Protein AF-A0A557ZS73-F1 (afdb_monomer)

Mean predicted aligned error: 11.03 Å

Sequence (184 aa):
MTQLTYVTTYMSCNLFDMNTSEFLHNFIDTLPSGEALNKRLGVDGRHARTGSADRALNGGMTMQFDNTLTINAPVSEVFAYLAHPENLPRWNYALDHTEQTSPGPIGVGSTYRQTRTLPRPAEEHFRITEYDPPNLLTAKGDFGPFAGTTTYRLTSLDQYATRLVNTIHLTASGAFKAVAAIAG

Radius of gyration: 17.13 Å; Cα contacts (8 Å, |Δi|>4): 361; chains: 1; bounding box: 38×38×52 Å

InterPro domains:
  IPR019587 Polyketide cyclase/dehydrase [PF10604] (64-179)
  IPR023393 START-like domain superfamily [G3DSA:3.30.530.20] (61-184)

Structure (mmCIF, N/CA/C/O backbone):
data_AF-A0A557ZS73-F1
#
_entry.id   AF-A0A557ZS73-F1
#
loop_
_atom_site.group_PDB
_atom_site.id
_atom_site.type_symbol
_atom_site.label_atom_id
_atom_site.label_alt_id
_atom_site.label_comp_id
_atom_site.label_asym_id
_atom_site.label_entity_id
_atom_site.label_seq_id
_atom_site.pdbx_PDB_ins_code
_atom_site.Cartn_x
_atom_site.Cartn_y
_atom_site.Cartn_z
_atom_site.occupancy
_atom_site.B_iso_or_equiv
_atom_site.auth_seq_id
_atom_site.auth_comp_id
_atom_site.auth_asym_id
_atom_site.auth_atom_id
_atom_site.pdbx_PDB_model_num
ATOM 1 N N . MET A 1 1 ? -26.293 -27.699 0.088 1.00 29.28 1 MET A N 1
ATOM 2 C CA . MET A 1 1 ? -25.573 -27.834 -1.195 1.00 29.28 1 MET A CA 1
ATOM 3 C C . MET A 1 1 ? -25.895 -26.599 -2.014 1.00 29.28 1 MET A C 1
ATOM 5 O O . MET A 1 1 ? -26.953 -26.548 -2.623 1.00 29.28 1 MET A O 1
ATOM 9 N N . THR A 1 2 ? -25.057 -25.569 -1.936 1.00 24.78 2 THR A N 1
ATOM 10 C CA . THR A 1 2 ? -25.299 -24.290 -2.620 1.00 24.78 2 THR A CA 1
ATOM 11 C C . THR A 1 2 ? -24.234 -24.158 -3.695 1.00 24.78 2 THR A C 1
ATOM 13 O O . THR A 1 2 ? -23.046 -24.177 -3.384 1.00 24.78 2 THR A O 1
ATOM 16 N N . GLN A 1 3 ? -24.663 -24.148 -4.956 1.00 22.19 3 GLN A N 1
ATOM 17 C CA . GLN A 1 3 ? -23.779 -24.095 -6.114 1.00 22.19 3 GLN A CA 1
ATOM 18 C C . GLN A 1 3 ? -22.957 -22.799 -6.105 1.00 22.19 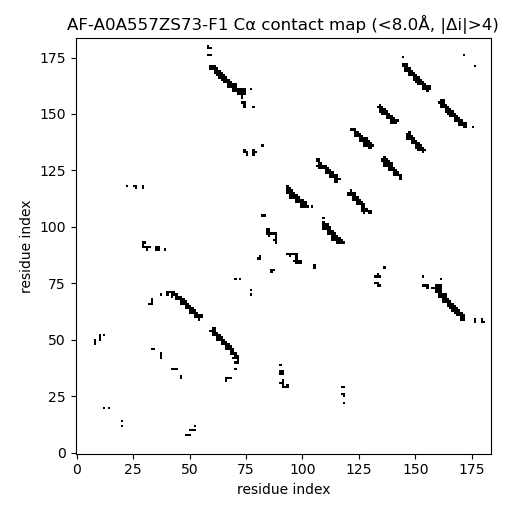3 GLN A C 1
ATOM 20 O O . GLN A 1 3 ? -23.520 -21.705 -6.048 1.00 22.19 3 GLN A O 1
ATOM 25 N N . LEU A 1 4 ? -21.628 -22.927 -6.177 1.00 23.67 4 LEU A N 1
ATOM 26 C CA . LEU A 1 4 ? -20.733 -21.810 -6.469 1.00 23.67 4 LEU A CA 1
ATOM 27 C C . LEU A 1 4 ? -20.964 -21.379 -7.919 1.00 23.67 4 LEU A C 1
ATOM 29 O O . LEU A 1 4 ? -20.621 -22.101 -8.851 1.00 23.67 4 LEU A O 1
ATOM 33 N N . THR A 1 5 ? -21.538 -20.194 -8.108 1.00 21.59 5 THR A N 1
ATOM 34 C CA . THR A 1 5 ? -21.534 -19.538 -9.416 1.00 21.59 5 THR A CA 1
ATOM 35 C C . THR A 1 5 ? -20.236 -18.749 -9.519 1.00 21.59 5 THR A C 1
ATOM 37 O O . THR A 1 5 ? -20.062 -17.729 -8.856 1.00 21.59 5 THR A O 1
ATOM 40 N N . TYR A 1 6 ? -19.300 -19.275 -10.305 1.00 23.91 6 TYR A N 1
ATOM 41 C CA . TYR A 1 6 ? -18.083 -18.584 -10.711 1.00 23.91 6 TYR A CA 1
ATOM 42 C C . TYR A 1 6 ? -18.474 -17.373 -11.563 1.00 23.91 6 TYR A C 1
ATOM 44 O O . TYR A 1 6 ? -19.138 -17.532 -12.585 1.00 23.91 6 TYR A O 1
ATOM 52 N N . VAL A 1 7 ? -18.061 -16.169 -11.169 1.00 22.92 7 VAL A N 1
ATOM 53 C CA . VAL A 1 7 ? -18.099 -14.999 -12.055 1.00 22.92 7 VAL A CA 1
ATOM 54 C C . VAL A 1 7 ? -16.659 -14.580 -12.307 1.00 22.92 7 VAL A C 1
ATOM 56 O O . VAL A 1 7 ? -16.092 -13.739 -11.615 1.00 22.92 7 VAL A O 1
ATOM 59 N N . THR A 1 8 ? -16.050 -15.236 -13.292 1.00 25.67 8 THR A N 1
ATOM 60 C CA . THR A 1 8 ? -14.840 -14.753 -13.953 1.00 25.67 8 THR A CA 1
ATOM 61 C C . THR A 1 8 ? -15.241 -13.524 -14.759 1.00 25.67 8 THR A C 1
ATOM 63 O O . THR A 1 8 ? -15.885 -13.650 -15.801 1.00 25.67 8 THR A O 1
ATOM 66 N N . THR A 1 9 ? -14.913 -12.323 -14.284 1.00 28.97 9 THR A N 1
ATOM 67 C CA . THR A 1 9 ? -15.068 -11.114 -15.100 1.00 28.97 9 THR A CA 1
ATOM 68 C C . THR A 1 9 ? -14.031 -11.170 -16.220 1.00 28.97 9 THR A C 1
ATOM 70 O O . THR A 1 9 ? -12.868 -10.827 -16.022 1.00 28.97 9 THR A O 1
ATOM 73 N N . TYR A 1 10 ? -14.452 -11.631 -17.398 1.00 25.83 10 TYR A N 1
ATOM 74 C CA . TYR A 1 10 ? -13.710 -11.450 -18.639 1.00 25.83 10 TYR A CA 1
ATOM 75 C C . TYR A 1 10 ? -13.646 -9.950 -18.940 1.00 25.83 10 TYR A C 1
ATOM 77 O O . TYR A 1 10 ? -14.628 -9.353 -19.374 1.00 25.83 10 TYR A O 1
ATOM 85 N N . MET A 1 11 ? -12.484 -9.331 -18.736 1.00 30.30 11 MET A N 1
ATOM 86 C CA . MET A 1 11 ? -12.167 -8.100 -19.449 1.00 30.30 11 MET A CA 1
ATOM 87 C C . MET A 1 11 ? -11.795 -8.488 -20.877 1.00 30.30 11 MET A C 1
ATOM 89 O O . MET A 1 11 ? -10.674 -8.918 -21.146 1.00 30.30 11 MET A O 1
ATOM 93 N N . SER A 1 12 ? -12.750 -8.371 -21.800 1.00 25.03 12 SER A N 1
ATOM 94 C CA . SER A 1 12 ? -12.471 -8.437 -23.231 1.00 25.03 12 SER A CA 1
ATOM 95 C C . SER A 1 12 ? -11.702 -7.178 -23.630 1.00 25.03 12 SER A C 1
ATOM 97 O O . SER A 1 12 ? -12.281 -6.171 -24.037 1.00 25.03 12 SER A O 1
ATOM 99 N N . CYS A 1 13 ? -10.382 -7.211 -23.473 1.00 27.52 13 CYS A N 1
ATOM 100 C CA . CYS A 1 13 ? -9.511 -6.235 -24.100 1.00 27.52 13 CYS A CA 1
ATOM 101 C C . CYS A 1 13 ? -9.404 -6.637 -25.578 1.00 27.52 13 CYS A C 1
ATOM 103 O O . CYS A 1 13 ? -8.703 -7.589 -25.914 1.00 27.52 13 CYS A O 1
ATOM 105 N N . ASN A 1 14 ? -10.143 -5.965 -26.464 1.00 31.44 14 ASN A N 1
ATOM 106 C CA . ASN A 1 14 ? -9.909 -6.085 -27.903 1.00 31.44 14 ASN A CA 1
ATOM 107 C C . ASN A 1 14 ? -8.527 -5.487 -28.203 1.00 31.44 14 ASN A C 1
ATOM 109 O O . ASN A 1 14 ? -8.417 -4.281 -28.414 1.00 31.44 14 ASN A O 1
ATOM 113 N N . LEU A 1 15 ? -7.472 -6.305 -28.195 1.00 33.66 15 LEU A N 1
ATOM 114 C CA . LEU A 1 15 ? -6.130 -5.876 -28.580 1.00 33.66 15 LEU A CA 1
ATOM 115 C C . LEU A 1 15 ? -5.497 -6.874 -29.554 1.00 33.66 15 LEU A C 1
ATOM 117 O O . LEU A 1 15 ? -5.153 -8.001 -29.208 1.00 33.66 15 LEU A O 1
ATOM 121 N N . PHE A 1 16 ? -5.326 -6.405 -30.785 1.00 25.39 16 PHE A N 1
ATOM 122 C CA . PHE A 1 16 ? -4.536 -7.016 -31.847 1.00 25.39 16 PHE A CA 1
ATOM 123 C C . PHE A 1 16 ? -3.036 -6.799 -31.547 1.00 25.39 16 PHE A C 1
ATOM 125 O O . PHE A 1 16 ? -2.374 -6.026 -32.221 1.00 25.39 16 PHE A O 1
ATOM 132 N N . ASP A 1 17 ? -2.520 -7.409 -30.474 1.00 31.97 17 ASP A N 1
ATOM 133 C CA . ASP A 1 17 ? -1.085 -7.678 -30.265 1.00 31.97 17 ASP A CA 1
ATOM 134 C C . ASP A 1 17 ? -0.931 -8.706 -29.126 1.00 31.97 17 ASP A C 1
ATOM 136 O O . ASP A 1 17 ? -1.036 -8.373 -27.940 1.00 31.97 17 ASP A O 1
ATOM 140 N N . MET A 1 18 ? -0.751 -9.984 -29.483 1.00 29.11 18 MET A N 1
ATOM 141 C CA . MET A 1 18 ? -0.891 -11.117 -28.553 1.00 29.11 18 MET A CA 1
ATOM 142 C C . MET A 1 18 ? 0.087 -11.076 -27.364 1.00 29.11 18 MET A C 1
ATOM 144 O O . MET A 1 18 ? -0.206 -11.651 -26.321 1.00 29.11 18 MET A O 1
ATOM 148 N N . ASN A 1 19 ? 1.221 -10.372 -27.472 1.00 41.56 19 ASN A N 1
ATOM 149 C CA . ASN A 1 19 ? 2.237 -10.344 -26.411 1.00 41.56 19 ASN A CA 1
ATOM 150 C C . ASN A 1 19 ? 1.907 -9.332 -25.290 1.00 41.56 19 ASN A C 1
ATOM 152 O O . ASN A 1 19 ? 2.246 -9.537 -24.124 1.00 41.56 19 ASN A O 1
ATOM 156 N N . THR A 1 20 ? 1.213 -8.238 -25.624 1.00 43.72 20 THR A N 1
ATOM 157 C CA . THR A 1 20 ? 0.819 -7.203 -24.651 1.00 43.72 20 THR A CA 1
ATOM 158 C C . THR A 1 20 ? -0.470 -7.592 -23.922 1.00 43.72 20 THR A C 1
ATOM 160 O O . THR A 1 20 ? -0.598 -7.333 -22.724 1.00 43.72 20 THR A O 1
ATOM 163 N N . SER A 1 21 ? -1.405 -8.267 -24.604 1.00 47.06 21 SER A N 1
ATOM 164 C CA . SER A 1 21 ? -2.663 -8.727 -24.000 1.00 47.06 21 SER A CA 1
ATOM 165 C C . SER A 1 21 ? -2.459 -9.843 -22.975 1.00 47.06 21 SER A C 1
ATOM 167 O O . SER A 1 21 ? -3.086 -9.814 -21.920 1.00 47.06 21 SER A O 1
ATOM 169 N N . GLU A 1 22 ? -1.567 -10.800 -23.249 1.00 46.88 22 GLU A N 1
ATOM 170 C CA . GLU A 1 22 ? -1.266 -11.900 -22.325 1.00 46.88 22 GLU A CA 1
ATOM 171 C C . GLU A 1 22 ? -0.554 -11.389 -21.065 1.00 46.88 22 GLU A C 1
ATOM 173 O O . GLU A 1 22 ? -0.914 -11.753 -19.947 1.00 46.88 22 GLU A O 1
ATOM 178 N N . PHE A 1 23 ? 0.398 -10.463 -21.226 1.00 50.28 23 PHE A N 1
ATOM 179 C CA . PHE A 1 23 ? 1.047 -9.803 -20.095 1.00 50.28 23 PHE A CA 1
ATOM 180 C C . PHE A 1 23 ? 0.040 -9.048 -19.218 1.00 50.28 23 PHE A C 1
ATOM 182 O O . PHE A 1 23 ? 0.088 -9.169 -17.996 1.00 50.28 23 PHE A O 1
ATOM 189 N N . LEU A 1 24 ? -0.874 -8.285 -19.827 1.00 52.00 24 LEU A N 1
ATOM 190 C CA . LEU A 1 24 ? -1.930 -7.566 -19.112 1.00 52.00 24 LEU A CA 1
ATOM 191 C C . LEU A 1 24 ? -2.863 -8.519 -18.363 1.00 52.00 24 LEU A C 1
ATOM 193 O O . LEU A 1 24 ? -3.161 -8.271 -17.199 1.00 52.00 24 LEU A O 1
ATOM 197 N N . HIS A 1 25 ? -3.289 -9.607 -19.007 1.00 57.81 25 HIS A N 1
ATOM 198 C CA . HIS A 1 25 ? -4.146 -10.620 -18.397 1.00 57.81 25 HIS A CA 1
ATOM 199 C C . HIS A 1 25 ? -3.469 -11.253 -17.174 1.00 57.81 25 HIS A C 1
ATOM 201 O O . HIS A 1 25 ? -3.987 -11.160 -16.062 1.00 57.81 25 HIS A O 1
ATOM 207 N N . ASN A 1 26 ? -2.241 -11.749 -17.350 1.00 57.31 26 ASN A N 1
ATOM 208 C CA . ASN A 1 26 ? -1.464 -12.356 -16.273 1.00 57.31 26 ASN A CA 1
ATOM 209 C C . ASN A 1 26 ? -1.150 -11.350 -15.154 1.00 57.31 26 ASN A C 1
ATOM 211 O O . ASN A 1 26 ? -1.167 -11.703 -13.981 1.00 57.31 26 ASN A O 1
ATOM 215 N N . PHE A 1 27 ? -0.886 -10.081 -15.482 1.00 58.81 27 PHE A N 1
ATOM 216 C CA . PHE A 1 27 ? -0.673 -9.037 -14.479 1.00 58.81 27 PHE A CA 1
ATOM 217 C C . PHE A 1 27 ? -1.945 -8.752 -13.665 1.00 58.81 27 PHE A C 1
ATOM 219 O O . PHE A 1 27 ? -1.882 -8.682 -12.439 1.00 58.81 27 PHE A O 1
ATOM 226 N N . ILE A 1 28 ? -3.109 -8.639 -14.309 1.00 62.50 28 ILE A N 1
ATOM 227 C CA . ILE A 1 28 ? -4.397 -8.423 -13.629 1.00 62.50 28 ILE A CA 1
ATOM 228 C C . ILE A 1 28 ? -4.729 -9.587 -12.686 1.00 62.50 28 ILE A C 1
ATOM 230 O O . ILE A 1 28 ? -5.226 -9.361 -11.579 1.00 62.50 28 ILE A O 1
ATOM 234 N N . ASP A 1 29 ? -4.404 -10.818 -13.073 1.00 63.56 29 ASP A N 1
ATOM 235 C CA . ASP A 1 29 ? -4.593 -12.004 -12.229 1.00 63.56 29 ASP A CA 1
ATOM 236 C C . ASP A 1 29 ? -3.660 -12.035 -11.010 1.00 63.56 29 ASP A C 1
ATOM 238 O O . ASP A 1 29 ? -3.977 -12.656 -9.990 1.00 63.56 29 ASP A O 1
ATOM 242 N N . THR A 1 30 ? -2.538 -11.313 -11.085 1.00 61.53 30 THR A N 1
ATOM 243 C CA . THR A 1 30 ? -1.593 -11.117 -9.974 1.00 61.53 30 THR A CA 1
ATOM 244 C C . THR A 1 30 ? -1.905 -9.906 -9.092 1.00 61.53 30 THR A C 1
ATOM 246 O O . THR A 1 30 ? -1.234 -9.682 -8.079 1.00 61.53 30 THR A O 1
ATOM 249 N N . LEU A 1 31 ? -2.899 -9.087 -9.453 1.00 63.69 31 LEU A N 1
ATOM 250 C CA . LEU A 1 31 ? -3.391 -8.043 -8.558 1.00 63.69 31 LEU A CA 1
ATOM 251 C C . LEU A 1 31 ? -4.114 -8.687 -7.368 1.00 63.69 31 LEU A C 1
ATOM 253 O O . LEU A 1 31 ? -4.703 -9.758 -7.532 1.00 63.69 31 LEU A O 1
ATOM 257 N N . PRO A 1 32 ? -4.124 -8.025 -6.191 1.00 54.97 32 PRO A N 1
ATOM 258 C CA . PRO A 1 32 ? -4.825 -8.478 -4.992 1.00 54.97 32 PRO A CA 1
ATOM 259 C C . PRO A 1 32 ? -6.169 -9.167 -5.280 1.00 54.97 32 PRO A C 1
ATOM 261 O O . PRO A 1 32 ? -7.191 -8.510 -5.512 1.00 54.97 32 PRO A O 1
ATOM 264 N N . SER A 1 33 ? -6.194 -10.502 -5.285 1.00 51.47 33 SER A N 1
ATOM 265 C CA . SER A 1 33 ? -7.441 -11.258 -5.347 1.00 51.47 33 SER A CA 1
ATOM 266 C C . SER A 1 33 ? -7.960 -11.431 -3.928 1.00 51.47 33 SER A C 1
ATOM 268 O O . SER A 1 33 ? -7.203 -11.692 -2.991 1.00 51.47 33 SER A O 1
ATOM 270 N N . GLY A 1 34 ? -9.265 -11.230 -3.741 1.00 45.97 34 GLY A N 1
ATOM 271 C CA . GLY A 1 34 ? -9.834 -11.323 -2.400 1.00 45.97 34 GLY A CA 1
ATOM 272 C C . GLY A 1 34 ? -9.773 -12.735 -1.810 1.00 45.97 34 GLY A C 1
ATOM 273 O O . GLY A 1 34 ? -9.757 -12.902 -0.596 1.00 45.97 34 GLY A O 1
ATOM 274 N N . GLU A 1 35 ? -9.638 -13.742 -2.671 1.00 44.84 35 GLU A N 1
ATOM 275 C CA . GLU A 1 35 ? -9.591 -15.157 -2.312 1.00 44.84 35 GLU A CA 1
ATOM 276 C C . GLU A 1 35 ? -8.362 -15.522 -1.463 1.00 44.84 35 GLU A C 1
ATOM 278 O O . GLU A 1 35 ? -8.485 -16.239 -0.468 1.00 44.84 35 GLU A O 1
ATOM 283 N N . ALA A 1 36 ? -7.180 -14.998 -1.803 1.00 52.31 36 ALA A N 1
ATOM 284 C CA . ALA A 1 36 ? -5.948 -15.298 -1.074 1.00 52.31 36 ALA A CA 1
ATOM 285 C C . ALA A 1 36 ? -5.894 -14.606 0.299 1.00 52.31 36 ALA A C 1
ATOM 287 O O . ALA A 1 36 ? -5.424 -15.199 1.274 1.00 52.31 36 ALA A O 1
ATOM 288 N N . LEU A 1 37 ? -6.451 -13.392 0.397 1.00 51.03 37 LEU A N 1
ATOM 289 C CA . LEU A 1 37 ? -6.656 -12.701 1.672 1.00 51.03 37 LEU A CA 1
ATOM 290 C C . LEU A 1 37 ? -7.654 -13.476 2.556 1.00 51.03 37 LEU A C 1
ATOM 292 O O . LEU A 1 37 ? -7.414 -13.674 3.746 1.00 51.03 37 LEU A O 1
ATOM 296 N N . ASN A 1 38 ? -8.725 -14.007 1.961 1.00 47.66 38 ASN A N 1
ATOM 297 C CA . ASN A 1 38 ? -9.788 -14.707 2.681 1.00 47.66 38 ASN A CA 1
ATOM 298 C C . ASN A 1 38 ? -9.390 -16.091 3.207 1.00 47.66 38 ASN A C 1
ATOM 300 O O . ASN A 1 38 ? -9.672 -16.415 4.363 1.00 47.66 38 ASN A O 1
ATOM 304 N N . LYS A 1 39 ? -8.671 -16.892 2.409 1.00 49.25 39 LYS A N 1
ATOM 305 C CA . LYS A 1 39 ? -8.243 -18.248 2.800 1.00 49.25 39 LYS A CA 1
ATOM 306 C C . LYS A 1 39 ? -7.338 -18.259 4.037 1.00 49.25 39 LYS A C 1
ATOM 308 O O . LYS A 1 39 ? -7.293 -19.255 4.754 1.00 49.25 39 LYS A O 1
ATOM 313 N N . ARG A 1 40 ? -6.605 -17.169 4.289 1.00 49.41 40 ARG A N 1
ATOM 314 C CA . ARG A 1 40 ? -5.646 -17.069 5.400 1.00 49.41 40 ARG A CA 1
ATOM 315 C C . ARG A 1 40 ? -6.203 -16.329 6.619 1.00 49.41 40 ARG A C 1
ATOM 317 O O . ARG A 1 40 ? -5.794 -16.649 7.728 1.00 49.41 40 ARG A O 1
ATOM 324 N N . LEU A 1 41 ? -7.148 -15.404 6.426 1.00 48.53 41 LEU A N 1
ATOM 325 C CA . LEU A 1 41 ? -7.881 -14.750 7.518 1.00 48.53 41 LEU A CA 1
ATOM 326 C C . LEU A 1 41 ? -9.051 -15.601 8.062 1.00 48.53 41 LEU A C 1
ATOM 328 O O . LEU A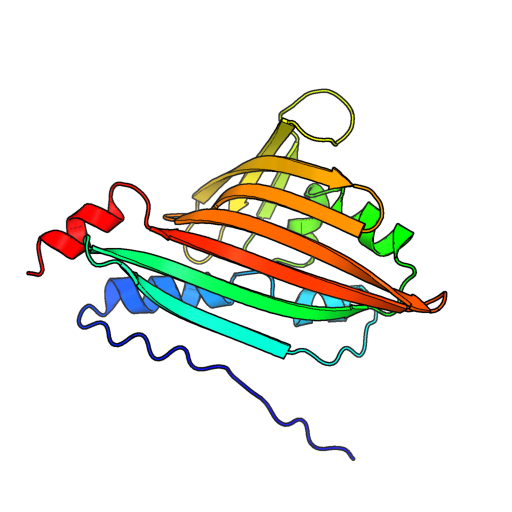 1 41 ? -9.729 -15.170 8.986 1.00 48.53 41 LEU A O 1
ATOM 332 N N . GLY A 1 42 ? -9.302 -16.798 7.510 1.00 41.69 42 GLY A N 1
ATOM 333 C CA . GLY A 1 42 ? -10.398 -17.674 7.951 1.00 41.69 42 GLY A CA 1
ATOM 334 C C . GLY A 1 42 ? -11.782 -17.155 7.547 1.00 41.69 42 GLY A C 1
ATOM 335 O O . GLY A 1 42 ? -12.729 -17.219 8.328 1.00 41.69 42 GLY A O 1
ATOM 336 N N . VAL A 1 43 ? -11.892 -16.585 6.346 1.00 50.41 43 VAL A N 1
ATOM 337 C CA . VAL A 1 43 ? -13.053 -15.803 5.909 1.00 50.41 43 VAL A CA 1
ATOM 338 C C . VAL A 1 43 ? -13.827 -16.531 4.808 1.00 50.41 43 VAL A C 1
ATOM 340 O O . VAL A 1 43 ? -13.319 -16.712 3.703 1.00 50.41 43 VAL A O 1
ATOM 343 N N . ASP A 1 44 ? -15.093 -16.857 5.073 1.00 44.81 44 ASP A N 1
ATOM 344 C CA . ASP A 1 44 ? -16.082 -17.201 4.042 1.00 44.81 44 ASP A CA 1
ATOM 345 C C . ASP A 1 44 ? -16.659 -15.903 3.452 1.00 44.81 44 ASP A C 1
ATOM 347 O O . ASP A 1 44 ? -17.678 -15.375 3.898 1.00 44.81 44 ASP A O 1
ATOM 351 N N . GLY A 1 45 ? -15.953 -15.325 2.480 1.00 48.62 45 GLY A N 1
ATOM 352 C CA . GLY A 1 45 ? -16.311 -14.037 1.889 1.00 48.62 45 GLY A CA 1
ATOM 353 C C . GLY A 1 45 ? -17.041 -14.169 0.554 1.00 48.62 45 GLY A C 1
ATOM 354 O O . GLY A 1 45 ? -16.616 -14.900 -0.340 1.00 48.62 45 GLY A O 1
ATOM 355 N N . ARG A 1 46 ? -18.115 -13.389 0.377 1.00 51.00 46 ARG A N 1
ATOM 356 C CA . ARG A 1 46 ? -18.642 -13.066 -0.957 1.00 51.00 46 ARG A CA 1
ATOM 357 C C . ARG A 1 46 ? -17.707 -12.053 -1.610 1.00 51.00 46 ARG A C 1
ATOM 359 O O . ARG A 1 46 ? -17.447 -11.002 -1.031 1.00 51.00 46 ARG A O 1
ATOM 366 N N . HIS A 1 47 ? -17.229 -12.374 -2.805 1.00 56.06 47 HIS A N 1
ATOM 367 C CA . HIS A 1 47 ? -16.350 -11.515 -3.589 1.00 56.06 47 HIS A CA 1
ATOM 368 C C . HIS A 1 47 ? -17.139 -10.888 -4.729 1.00 56.06 47 HIS A C 1
ATOM 370 O O . HIS A 1 47 ? -17.874 -11.583 -5.430 1.00 56.06 47 HIS A O 1
ATOM 376 N N . ALA A 1 48 ? -16.949 -9.593 -4.941 1.00 50.66 48 ALA A N 1
ATOM 377 C CA . ALA A 1 48 ? -17.360 -8.932 -6.169 1.00 50.66 48 ALA A CA 1
ATOM 378 C C . ALA A 1 48 ? -16.151 -8.177 -6.719 1.00 50.66 48 ALA A C 1
ATOM 380 O O . ALA A 1 48 ? -15.622 -7.286 -6.052 1.00 50.66 48 ALA A O 1
ATOM 381 N N . ARG A 1 49 ? -15.704 -8.567 -7.917 1.00 53.00 49 ARG A N 1
ATOM 382 C CA . ARG A 1 49 ? -14.679 -7.855 -8.681 1.00 53.00 49 ARG A CA 1
ATOM 383 C C . ARG A 1 49 ? -15.338 -7.227 -9.903 1.00 53.00 49 ARG A C 1
ATOM 385 O O . ARG A 1 49 ? -15.832 -7.944 -10.774 1.00 53.00 49 ARG A O 1
ATOM 392 N N . THR A 1 50 ? -15.279 -5.907 -9.985 1.00 59.12 50 THR A N 1
ATOM 393 C CA . THR A 1 50 ? -15.713 -5.137 -11.153 1.00 59.12 50 THR A CA 1
ATOM 394 C C . THR A 1 50 ? -14.494 -4.424 -11.716 1.00 59.12 50 THR A C 1
ATOM 396 O O . THR A 1 50 ? -13.704 -3.870 -10.960 1.00 59.12 50 THR A O 1
ATOM 399 N N . GLY A 1 51 ? -14.297 -4.462 -13.029 1.00 57.78 51 GLY A N 1
ATOM 400 C CA . GLY A 1 51 ? -13.190 -3.767 -13.677 1.00 57.78 51 GLY A CA 1
ATOM 401 C C . GLY A 1 51 ? -13.653 -3.078 -14.948 1.00 57.78 51 GLY A C 1
ATOM 402 O O . GLY A 1 51 ? -14.546 -3.582 -15.630 1.00 57.78 51 GLY A O 1
ATOM 403 N N . SER A 1 52 ? -13.046 -1.938 -15.254 1.00 56.97 52 SER A N 1
ATOM 404 C CA . SER A 1 52 ? -13.174 -1.249 -16.534 1.00 56.97 52 SER A CA 1
ATOM 405 C C . SER A 1 52 ? -11.786 -0.926 -17.083 1.00 56.97 52 SER A C 1
ATOM 407 O O . SER A 1 52 ? -10.839 -0.650 -16.343 1.00 56.97 52 SER A O 1
ATOM 409 N N . ALA A 1 53 ? -11.655 -0.978 -18.403 1.00 56.19 53 ALA A N 1
ATOM 410 C CA . ALA A 1 53 ? -10.448 -0.582 -19.108 1.00 56.19 53 ALA A CA 1
ATOM 411 C C . ALA A 1 53 ? -10.853 0.370 -20.228 1.00 56.19 53 ALA A C 1
ATOM 413 O O . ALA A 1 53 ? -11.565 -0.030 -21.147 1.00 56.19 53 ALA A O 1
ATOM 414 N N . ASP A 1 54 ? -10.377 1.609 -20.144 1.00 51.72 54 ASP A N 1
ATOM 415 C CA . ASP A 1 54 ? -10.658 2.649 -21.124 1.00 51.72 54 ASP A CA 1
ATOM 416 C C . ASP A 1 54 ? -9.364 3.076 -21.814 1.00 51.72 54 ASP A C 1
ATOM 418 O O . ASP A 1 54 ? -8.321 3.307 -21.187 1.00 51.72 54 ASP A O 1
ATOM 422 N N . ARG A 1 55 ? -9.434 3.205 -23.140 1.00 47.22 55 ARG A N 1
ATOM 423 C CA . ARG A 1 55 ? -8.352 3.776 -23.940 1.00 47.22 55 ARG A CA 1
ATOM 424 C C . ARG A 1 55 ? -8.525 5.290 -23.962 1.00 47.22 55 ARG A C 1
ATOM 426 O O . ARG A 1 55 ? -9.506 5.796 -24.503 1.00 47.22 55 ARG A O 1
ATOM 433 N N . ALA A 1 56 ? -7.569 6.023 -23.402 1.00 51.69 56 ALA A N 1
ATOM 434 C CA . ALA A 1 56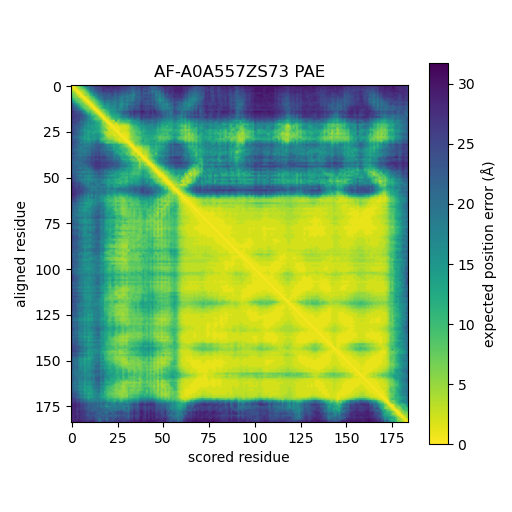 ? -7.561 7.474 -23.507 1.00 51.69 56 ALA A CA 1
ATOM 435 C C . ALA A 1 56 ? -7.301 7.893 -24.963 1.00 51.69 56 ALA A C 1
ATOM 437 O O . ALA A 1 56 ? -6.502 7.269 -25.667 1.00 51.69 56 ALA A O 1
ATOM 438 N N . LEU A 1 57 ? -7.911 9.004 -25.387 1.00 44.88 57 LEU A N 1
ATOM 439 C CA . LEU A 1 57 ? -7.792 9.557 -26.746 1.00 44.88 57 LEU A CA 1
ATOM 440 C C . LEU A 1 57 ? -6.334 9.818 -27.180 1.00 44.88 57 LEU A C 1
ATOM 442 O O . LEU A 1 57 ? -6.036 9.833 -28.367 1.00 44.88 57 LEU A O 1
ATOM 446 N N . ASN A 1 58 ? -5.413 9.944 -26.218 1.00 47.06 58 ASN A N 1
ATOM 447 C CA . ASN A 1 58 ? -3.983 10.182 -26.440 1.00 47.06 58 ASN A CA 1
ATOM 448 C C . ASN A 1 58 ? -3.134 8.890 -26.474 1.00 47.06 58 ASN A C 1
ATOM 450 O O . ASN A 1 58 ? -1.932 8.941 -26.218 1.00 47.06 58 ASN A O 1
ATOM 454 N N . GLY A 1 59 ? -3.740 7.717 -26.691 1.00 53.44 59 GLY A N 1
ATOM 455 C CA . GLY A 1 59 ? -3.023 6.435 -26.800 1.00 53.44 59 GLY A CA 1
ATOM 456 C C . GLY A 1 59 ? -2.563 5.816 -25.471 1.00 53.44 59 GLY A C 1
ATOM 457 O O . GLY A 1 59 ? -1.900 4.782 -25.473 1.00 53.44 59 GLY A O 1
ATOM 458 N N . GLY A 1 60 ? -2.922 6.407 -24.328 1.00 62.06 60 GLY A N 1
ATOM 459 C CA . GLY A 1 60 ? -2.670 5.830 -23.005 1.00 62.06 60 GLY A CA 1
ATOM 460 C C . GLY A 1 60 ? -3.753 4.828 -22.598 1.00 62.06 60 GLY A C 1
ATOM 461 O O . GLY A 1 60 ? -4.938 5.120 -22.732 1.00 62.06 60 GLY A O 1
ATOM 462 N N . MET A 1 61 ? -3.359 3.667 -22.073 1.00 72.06 61 MET A N 1
ATOM 463 C CA . MET A 1 61 ? -4.286 2.723 -21.438 1.00 72.06 61 MET A CA 1
ATOM 464 C C . MET A 1 61 ? -4.502 3.124 -19.975 1.00 72.06 61 MET A C 1
ATOM 466 O O . MET A 1 61 ? -3.526 3.232 -19.223 1.00 72.06 61 MET A O 1
ATOM 470 N N . THR A 1 62 ? -5.760 3.314 -19.580 1.00 77.31 62 THR A N 1
ATOM 471 C CA . THR A 1 62 ? -6.178 3.492 -18.184 1.00 77.31 62 THR A CA 1
ATOM 472 C C . THR A 1 62 ? -7.086 2.347 -17.769 1.00 77.31 62 THR A C 1
ATOM 474 O O . THR A 1 62 ? -7.971 1.948 -18.520 1.00 77.31 62 THR A O 1
ATOM 477 N N . MET A 1 63 ? -6.862 1.802 -16.580 1.00 81.19 63 MET A N 1
ATOM 478 C CA . MET A 1 63 ? -7.649 0.691 -16.051 1.00 81.19 63 MET A CA 1
ATOM 479 C C . MET A 1 63 ? -8.068 0.999 -14.621 1.00 81.19 63 MET A C 1
ATOM 481 O O . MET A 1 63 ? -7.261 1.490 -13.829 1.00 81.19 63 MET A O 1
ATOM 485 N N . GLN A 1 64 ? -9.314 0.677 -14.297 1.00 79.75 64 GLN A N 1
ATOM 486 C CA . GLN A 1 64 ? -9.840 0.719 -12.945 1.00 79.75 64 GLN A CA 1
ATOM 487 C C . GLN A 1 64 ? -10.336 -0.667 -12.541 1.00 79.75 64 GLN A C 1
ATOM 489 O O . GLN A 1 64 ? -11.008 -1.357 -13.306 1.00 79.75 64 GLN A O 1
ATOM 494 N N . PHE A 1 65 ? -10.028 -1.054 -11.309 1.00 78.25 65 PHE A N 1
ATOM 495 C CA . PHE A 1 65 ? -10.510 -2.280 -10.694 1.00 78.25 65 PHE A CA 1
ATOM 496 C C . PHE A 1 65 ? -11.056 -1.963 -9.317 1.00 78.25 65 PHE A C 1
ATOM 498 O O . PHE A 1 65 ? -10.397 -1.284 -8.537 1.00 78.25 65 PHE A O 1
ATOM 505 N N . ASP A 1 66 ? -12.214 -2.521 -9.007 1.00 75.69 66 ASP A N 1
ATOM 506 C CA . ASP A 1 66 ? -12.803 -2.503 -7.683 1.00 75.69 66 ASP A CA 1
ATOM 507 C C . ASP A 1 66 ? -12.980 -3.944 -7.209 1.00 75.69 66 ASP A C 1
ATOM 509 O O . ASP A 1 66 ? -13.562 -4.787 -7.897 1.00 75.69 66 ASP A O 1
ATOM 513 N N . ASN A 1 67 ? -12.462 -4.238 -6.022 1.00 76.25 67 ASN A N 1
ATOM 514 C CA . ASN A 1 67 ? -12.621 -5.520 -5.354 1.00 76.25 67 ASN A CA 1
ATOM 515 C C . ASN A 1 67 ? -13.243 -5.288 -3.980 1.00 76.25 67 ASN A C 1
ATOM 517 O O . ASN A 1 67 ? -12.663 -4.600 -3.142 1.00 76.25 67 ASN A O 1
ATOM 521 N N . THR A 1 68 ? -14.417 -5.868 -3.745 1.00 80.50 68 THR A N 1
ATOM 522 C CA . THR A 1 68 ? -15.084 -5.815 -2.442 1.00 80.50 68 THR A CA 1
ATOM 523 C C . THR A 1 68 ? -14.997 -7.163 -1.744 1.00 80.50 68 THR A C 1
ATOM 525 O O . THR A 1 68 ? -15.361 -8.194 -2.314 1.00 80.50 68 THR A O 1
ATOM 528 N N . LEU A 1 69 ? -14.569 -7.131 -0.484 1.00 80.81 69 LEU A N 1
ATOM 529 C CA . LEU A 1 69 ? -14.514 -8.270 0.418 1.00 80.81 69 LEU A CA 1
ATOM 530 C C . LEU A 1 69 ? -15.307 -7.989 1.693 1.00 80.81 69 LEU A C 1
ATOM 532 O O . LEU A 1 69 ? -15.331 -6.868 2.198 1.00 80.81 69 LEU A O 1
ATOM 536 N N . THR A 1 70 ? -15.882 -9.040 2.263 1.00 83.25 70 THR A N 1
ATOM 537 C CA . THR A 1 70 ? -16.283 -9.074 3.672 1.00 83.25 70 THR A CA 1
ATOM 538 C C . THR A 1 70 ? -15.284 -9.943 4.418 1.00 83.25 70 THR A C 1
ATOM 540 O O . THR A 1 70 ? -15.076 -11.075 4.005 1.00 83.25 70 THR A O 1
ATOM 543 N N . ILE A 1 71 ? -14.674 -9.405 5.472 1.00 81.56 71 ILE A N 1
ATOM 544 C CA . ILE A 1 71 ? -13.648 -10.030 6.309 1.00 81.56 71 ILE A CA 1
ATOM 545 C C . ILE A 1 71 ? -14.232 -10.216 7.707 1.00 81.56 71 ILE A C 1
ATOM 547 O O . ILE A 1 71 ? -14.701 -9.249 8.306 1.00 81.56 71 ILE A O 1
ATOM 551 N N . ASN A 1 72 ? -14.179 -11.438 8.235 1.00 85.38 72 ASN A N 1
ATOM 552 C CA . ASN A 1 72 ? -14.668 -11.790 9.573 1.00 85.38 72 ASN A CA 1
ATOM 553 C C . ASN A 1 72 ? -13.646 -11.409 10.660 1.00 85.38 72 ASN A C 1
ATOM 555 O O . ASN A 1 72 ? -13.176 -12.262 11.409 1.00 85.38 72 ASN A O 1
ATOM 559 N N . ALA A 1 73 ? -13.261 -10.132 10.692 1.00 83.81 73 ALA A N 1
ATOM 560 C CA . ALA A 1 73 ? -12.455 -9.541 11.753 1.00 83.81 73 ALA A CA 1
ATOM 561 C C . ALA A 1 73 ? -12.868 -8.074 12.014 1.00 83.81 73 ALA A C 1
ATOM 563 O O . ALA A 1 73 ? -13.379 -7.406 11.098 1.00 83.81 73 ALA A O 1
ATOM 564 N N . PRO A 1 74 ? -12.629 -7.541 13.230 1.00 93.75 74 PRO A N 1
ATOM 565 C CA . PRO A 1 74 ? -12.853 -6.134 13.554 1.00 93.75 74 PRO A CA 1
ATOM 566 C C . PRO A 1 74 ? -12.065 -5.181 12.646 1.00 93.75 74 PRO A C 1
ATOM 568 O O . PRO A 1 74 ? -10.918 -5.443 12.280 1.00 93.75 74 PRO A O 1
ATOM 571 N N . VAL A 1 75 ? -12.651 -4.022 12.334 1.00 95.25 75 VAL A N 1
ATOM 572 C CA . VAL A 1 75 ? -12.075 -3.060 11.374 1.00 95.25 75 VAL A CA 1
ATOM 573 C C . VAL A 1 75 ? -10.680 -2.573 11.763 1.00 95.25 75 VAL A C 1
ATOM 575 O O . VAL A 1 75 ? -9.825 -2.406 10.898 1.00 95.25 75 VAL A O 1
ATOM 578 N N . SER A 1 76 ? -10.418 -2.408 13.060 1.00 95.38 76 SER A N 1
ATOM 579 C CA . SER A 1 76 ? -9.110 -2.007 13.580 1.00 95.38 76 SER A CA 1
ATOM 580 C C . SER A 1 76 ? -8.028 -3.053 13.320 1.00 95.38 76 SER A C 1
ATOM 582 O O . SER A 1 76 ? -6.898 -2.687 13.014 1.00 95.38 76 SER A O 1
ATOM 584 N N . GLU A 1 77 ? -8.364 -4.343 13.408 1.00 93.00 77 GLU A N 1
ATOM 585 C CA . GLU A 1 77 ? -7.420 -5.436 13.154 1.00 93.00 77 GLU A CA 1
ATOM 586 C C . GLU A 1 77 ? -7.101 -5.545 11.664 1.00 93.00 77 GLU A C 1
ATOM 588 O O . GLU A 1 77 ? -5.933 -5.630 11.282 1.00 93.00 77 GLU A O 1
ATOM 593 N N . VAL A 1 78 ? -8.130 -5.464 10.813 1.00 90.00 78 VAL A N 1
ATOM 594 C CA . VAL A 1 78 ? -7.953 -5.463 9.355 1.00 90.00 78 VAL A CA 1
ATOM 595 C C . VAL A 1 78 ? -7.126 -4.254 8.917 1.00 90.00 78 VAL A C 1
ATOM 597 O O . VAL A 1 78 ? -6.195 -4.403 8.127 1.00 90.00 78 VAL A O 1
ATOM 600 N N . PHE A 1 79 ? -7.425 -3.064 9.450 1.00 95.12 79 PHE A N 1
ATOM 601 C CA . PHE A 1 79 ? -6.665 -1.858 9.140 1.00 95.12 79 PHE A CA 1
ATOM 602 C C . PHE A 1 79 ? -5.209 -1.986 9.579 1.00 95.12 79 PHE A C 1
ATOM 604 O O . PHE A 1 79 ? -4.321 -1.741 8.771 1.00 95.12 79 PHE A O 1
ATOM 611 N N . ALA A 1 80 ? -4.952 -2.400 10.825 1.00 94.38 80 ALA A N 1
ATOM 612 C CA . ALA A 1 80 ? -3.592 -2.569 11.331 1.00 94.38 80 ALA A CA 1
ATOM 613 C C . ALA A 1 80 ? -2.793 -3.554 10.466 1.00 94.38 80 ALA A C 1
ATOM 615 O O . ALA A 1 80 ? -1.642 -3.293 10.138 1.00 94.38 80 ALA A O 1
ATOM 616 N N . TYR A 1 81 ? -3.419 -4.647 10.021 1.00 89.00 81 TYR A N 1
ATOM 617 C CA . TYR A 1 81 ? -2.779 -5.611 9.131 1.00 89.00 81 TYR A CA 1
ATOM 618 C C . TYR A 1 81 ? -2.394 -5.008 7.768 1.00 89.00 81 TYR A C 1
ATOM 620 O O . TYR A 1 81 ? -1.305 -5.289 7.265 1.00 89.00 81 TYR A O 1
ATOM 628 N N . LEU A 1 82 ? -3.257 -4.171 7.179 1.00 90.62 82 LEU A N 1
ATOM 629 C CA . LEU A 1 82 ? -2.997 -3.472 5.909 1.00 90.62 82 LEU A CA 1
ATOM 630 C C . LEU A 1 82 ? -2.002 -2.317 6.052 1.00 90.62 82 LEU A C 1
ATOM 632 O O . LEU A 1 82 ? -1.220 -2.069 5.139 1.00 90.62 82 LEU A O 1
ATOM 636 N N . ALA A 1 83 ? -2.006 -1.645 7.203 1.00 94.56 83 ALA A N 1
ATOM 637 C CA . ALA A 1 83 ? -1.049 -0.610 7.583 1.00 94.56 83 ALA A CA 1
ATOM 638 C C . ALA A 1 83 ? 0.362 -1.167 7.864 1.00 94.56 83 ALA A C 1
ATOM 640 O O . ALA A 1 83 ? 1.261 -0.420 8.235 1.00 94.56 83 ALA A O 1
ATOM 641 N N . HIS A 1 84 ? 0.578 -2.461 7.633 1.00 94.38 84 HIS A N 1
ATOM 642 C CA . HIS A 1 84 ? 1.890 -3.085 7.527 1.00 94.38 84 HIS A CA 1
ATOM 643 C C . HIS A 1 84 ? 2.031 -3.713 6.134 1.00 94.38 84 HIS A C 1
ATOM 645 O O . HIS A 1 84 ? 1.758 -4.908 5.976 1.00 94.38 84 HIS A O 1
ATOM 651 N N . PRO A 1 85 ? 2.410 -2.937 5.095 1.00 94.00 85 PRO A N 1
ATOM 652 C CA . PRO A 1 85 ? 2.566 -3.452 3.734 1.00 94.00 85 PRO A CA 1
ATOM 653 C C . PRO A 1 85 ? 3.553 -4.626 3.603 1.00 94.00 85 PRO A C 1
ATOM 655 O O . PRO A 1 85 ? 3.474 -5.393 2.651 1.00 94.00 85 PRO A O 1
ATOM 658 N N . GLU A 1 86 ? 4.417 -4.860 4.586 1.00 93.75 86 GLU A N 1
ATOM 659 C CA . GLU A 1 86 ? 5.240 -6.070 4.724 1.00 93.75 86 GLU A CA 1
ATOM 660 C C . GLU A 1 86 ? 4.401 -7.365 4.777 1.00 93.75 86 GLU A C 1
ATOM 662 O O . GLU A 1 86 ? 4.904 -8.464 4.543 1.00 93.75 86 GLU A O 1
ATOM 667 N N . ASN A 1 87 ? 3.101 -7.259 5.067 1.00 87.75 87 ASN A N 1
ATOM 668 C CA . ASN A 1 87 ? 2.158 -8.368 5.013 1.00 87.75 87 ASN A CA 1
ATOM 669 C C . ASN A 1 87 ? 1.659 -8.686 3.595 1.00 87.75 87 ASN A C 1
ATOM 671 O O . ASN A 1 87 ? 1.057 -9.748 3.418 1.00 87.75 87 ASN A O 1
ATOM 675 N N . LEU A 1 88 ? 1.867 -7.813 2.599 1.00 87.69 88 LEU A N 1
ATOM 676 C CA . LEU A 1 88 ? 1.373 -8.011 1.229 1.00 87.69 88 LEU A CA 1
ATOM 677 C C . LEU A 1 88 ? 1.807 -9.366 0.627 1.00 87.69 88 LEU A C 1
ATOM 679 O O . LEU A 1 88 ? 0.924 -10.074 0.134 1.00 87.69 88 LEU A O 1
ATOM 683 N N . PRO A 1 89 ? 3.080 -9.815 0.731 1.00 88.19 89 PRO A N 1
ATOM 684 C CA . PRO A 1 89 ? 3.512 -11.110 0.183 1.00 88.19 89 PRO A CA 1
ATOM 685 C C . PRO A 1 89 ? 2.801 -12.327 0.794 1.00 88.19 89 PRO A C 1
ATOM 687 O O . PRO A 1 89 ? 2.783 -13.408 0.213 1.00 88.19 89 PRO A O 1
ATOM 690 N N . ARG A 1 90 ? 2.166 -12.182 1.967 1.00 81.88 90 ARG A N 1
ATOM 691 C CA . ARG A 1 90 ? 1.448 -13.290 2.622 1.00 81.88 90 ARG A CA 1
ATOM 692 C C . ARG A 1 90 ? 0.175 -13.694 1.884 1.00 81.88 90 ARG A C 1
ATOM 694 O O . ARG A 1 90 ? -0.304 -14.811 2.082 1.00 81.88 90 ARG A O 1
ATOM 701 N N . TRP A 1 91 ? -0.398 -12.787 1.098 1.00 75.44 91 TRP A N 1
ATOM 702 C CA . TRP A 1 91 ? -1.653 -13.010 0.380 1.00 75.44 91 TRP A CA 1
ATOM 703 C C . TRP A 1 91 ? -1.592 -12.592 -1.091 1.00 75.44 91 TRP A C 1
ATOM 705 O O . TRP A 1 91 ? -2.433 -13.023 -1.871 1.00 75.44 91 TRP A O 1
ATOM 715 N N . ASN A 1 92 ? -0.599 -11.809 -1.512 1.00 80.81 92 ASN A N 1
ATOM 716 C CA . ASN A 1 92 ? -0.312 -11.586 -2.920 1.00 80.81 92 ASN A CA 1
ATOM 717 C C . ASN A 1 92 ? 0.870 -12.462 -3.354 1.00 80.81 92 ASN A C 1
ATOM 719 O O . ASN A 1 92 ? 2.023 -12.084 -3.181 1.00 80.81 92 ASN A O 1
ATOM 723 N N . TYR A 1 93 ? 0.568 -13.615 -3.953 1.00 81.25 93 TYR A N 1
ATOM 724 C CA . TYR A 1 93 ? 1.556 -14.616 -4.376 1.00 81.25 93 TYR A CA 1
ATOM 725 C C . TYR A 1 93 ? 2.529 -14.130 -5.460 1.00 81.25 93 TYR A C 1
ATOM 727 O O . TYR A 1 93 ? 3.516 -14.802 -5.748 1.00 81.25 93 TYR A O 1
ATOM 735 N N . ALA A 1 94 ? 2.241 -12.994 -6.095 1.00 82.75 94 ALA A N 1
ATOM 736 C CA . ALA A 1 94 ? 3.129 -12.394 -7.075 1.00 82.75 94 ALA A CA 1
ATOM 737 C C . ALA A 1 94 ? 4.209 -11.508 -6.449 1.00 82.75 94 ALA A C 1
ATOM 739 O O . ALA A 1 94 ? 5.119 -11.086 -7.161 1.00 82.75 94 ALA A O 1
ATOM 740 N N . LEU A 1 95 ? 4.103 -11.210 -5.153 1.00 86.44 95 LEU A N 1
ATOM 741 C CA . LEU A 1 95 ? 5.098 -10.470 -4.391 1.00 86.44 95 LEU A CA 1
ATOM 742 C C . LEU A 1 95 ? 5.946 -11.447 -3.577 1.00 86.44 95 LEU A C 1
ATOM 744 O O . LEU A 1 95 ? 5.422 -12.360 -2.946 1.00 86.44 95 LEU A O 1
ATOM 748 N N . ASP A 1 96 ? 7.253 -11.224 -3.583 1.00 92.50 96 ASP A N 1
ATOM 749 C CA . ASP A 1 96 ? 8.219 -11.963 -2.767 1.00 92.50 96 ASP A CA 1
ATOM 750 C C . ASP A 1 96 ? 8.536 -11.204 -1.476 1.00 92.50 96 ASP A C 1
ATOM 752 O O . ASP A 1 96 ? 8.507 -11.759 -0.377 1.00 92.50 96 ASP A O 1
ATOM 756 N N . HIS A 1 97 ? 8.762 -9.894 -1.595 1.00 94.31 97 HIS A N 1
ATOM 757 C CA . HIS A 1 97 ? 9.167 -9.056 -0.476 1.00 94.31 97 HIS A CA 1
ATOM 758 C C . HIS A 1 97 ? 8.558 -7.657 -0.561 1.00 94.31 97 HIS A C 1
ATOM 760 O O . HIS A 1 97 ? 8.380 -7.113 -1.649 1.00 94.31 97 HIS A O 1
ATOM 766 N N . THR A 1 98 ? 8.274 -7.060 0.593 1.00 96.50 98 THR A N 1
ATOM 767 C CA . THR A 1 98 ? 7.891 -5.653 0.736 1.00 96.50 98 THR A CA 1
ATOM 768 C C . THR A 1 98 ? 8.549 -5.122 1.999 1.00 96.50 98 THR A C 1
ATOM 770 O O . THR A 1 98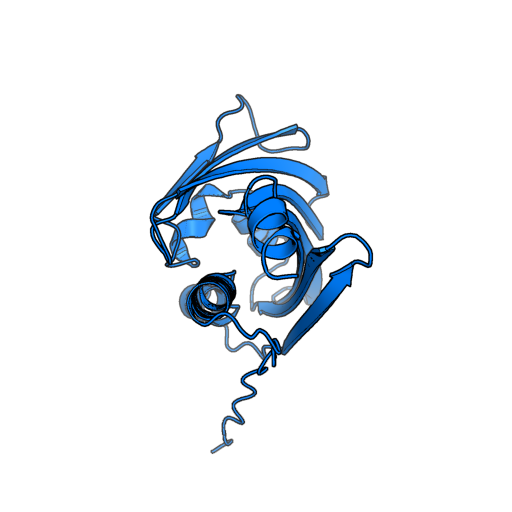 ? 8.452 -5.764 3.043 1.00 96.50 98 THR A O 1
ATOM 773 N N . GLU A 1 99 ? 9.181 -3.957 1.913 1.00 97.69 99 GLU A N 1
ATOM 774 C CA . GLU A 1 99 ? 9.822 -3.289 3.045 1.00 97.69 99 GLU A CA 1
ATOM 775 C C . GLU A 1 99 ? 9.605 -1.776 3.007 1.00 97.69 99 GLU A C 1
ATOM 777 O O . GLU A 1 99 ? 9.545 -1.155 1.938 1.00 97.69 99 GLU A O 1
ATOM 782 N N . GLN A 1 100 ? 9.511 -1.170 4.188 1.00 98.19 100 GLN A N 1
ATOM 783 C CA . GLN A 1 100 ? 9.514 0.277 4.337 1.00 98.19 100 GLN A CA 1
ATOM 784 C C . GLN A 1 100 ? 10.933 0.836 4.160 1.00 98.19 100 GLN A C 1
ATOM 786 O O . GLN A 1 100 ? 11.877 0.407 4.819 1.00 98.19 100 GLN A O 1
ATOM 791 N N . THR A 1 101 ? 11.081 1.842 3.301 1.00 98.38 101 THR A N 1
ATOM 792 C CA . THR A 1 101 ? 12.360 2.518 3.027 1.00 98.38 101 THR A CA 1
ATOM 793 C C . THR A 1 101 ? 12.492 3.863 3.738 1.00 98.38 101 THR A C 1
ATOM 795 O O . THR A 1 101 ? 13.602 4.351 3.942 1.00 98.38 101 THR A O 1
ATOM 798 N N . SER A 1 102 ? 11.377 4.472 4.147 1.00 98.00 102 SER A N 1
ATOM 799 C CA . SER A 1 102 ? 11.384 5.676 4.983 1.00 98.00 102 SER A CA 1
ATOM 800 C C . SER A 1 102 ? 11.569 5.328 6.465 1.00 98.00 102 SER A C 1
ATOM 802 O O . SER A 1 102 ? 10.982 4.350 6.930 1.00 98.00 102 SER A O 1
ATOM 804 N N . PRO A 1 103 ? 12.285 6.145 7.255 1.00 96.88 103 PRO A N 1
ATOM 805 C CA . PRO A 1 103 ? 12.373 5.948 8.698 1.00 96.88 103 PRO A CA 1
ATOM 806 C C . PRO A 1 103 ? 11.044 6.268 9.404 1.00 96.88 103 PRO A C 1
ATOM 808 O O . PRO A 1 103 ? 10.253 7.077 8.922 1.00 96.88 103 PRO A O 1
ATOM 811 N N . GLY A 1 104 ? 10.846 5.697 10.595 1.00 96.25 104 GLY A N 1
ATOM 812 C CA . GLY A 1 104 ? 9.711 6.006 11.472 1.00 96.25 104 GLY A CA 1
ATOM 813 C C . GLY A 1 104 ? 8.459 5.150 11.230 1.00 96.25 104 GLY A C 1
ATOM 814 O O . GLY A 1 104 ? 8.475 4.253 10.387 1.00 96.25 104 GLY A O 1
ATOM 815 N N . PRO A 1 105 ? 7.383 5.382 12.004 1.00 96.31 105 PRO A N 1
ATOM 816 C CA . PRO A 1 105 ? 6.122 4.664 11.835 1.00 96.31 105 PRO A CA 1
ATOM 817 C C . PRO A 1 105 ? 5.457 5.000 10.493 1.00 96.31 105 PRO A C 1
ATOM 819 O O . PRO A 1 105 ? 5.707 6.057 9.910 1.00 96.31 105 PRO A O 1
ATOM 822 N N . ILE A 1 106 ? 4.579 4.110 10.025 1.00 97.00 106 ILE A N 1
ATOM 823 C CA . ILE A 1 106 ? 3.770 4.348 8.827 1.00 97.00 106 ILE A CA 1
ATOM 824 C C . ILE A 1 106 ? 2.887 5.598 8.986 1.00 97.00 106 ILE A C 1
ATOM 826 O O . ILE A 1 106 ? 2.299 5.851 10.039 1.00 97.00 106 ILE A O 1
ATOM 830 N N . GLY A 1 107 ? 2.767 6.363 7.908 1.00 97.56 107 GLY A N 1
ATOM 831 C CA . GLY A 1 107 ? 1.850 7.483 7.773 1.00 97.56 107 GLY A CA 1
ATOM 832 C C . GLY A 1 107 ? 1.918 8.070 6.369 1.00 97.56 107 GLY A C 1
ATOM 833 O O . GLY A 1 107 ? 2.558 7.518 5.471 1.00 97.56 107 GLY A O 1
ATOM 834 N N . VAL A 1 108 ? 1.273 9.217 6.160 1.00 98.50 108 VAL A N 1
ATOM 835 C CA . VAL A 1 108 ? 1.392 9.941 4.888 1.00 98.50 108 VAL A CA 1
ATOM 836 C C . VAL A 1 108 ? 2.861 10.275 4.622 1.00 98.50 108 VAL A C 1
ATOM 838 O O . VAL A 1 108 ? 3.537 10.878 5.450 1.00 98.50 108 VAL A O 1
ATOM 841 N N . GLY A 1 109 ? 3.345 9.905 3.437 1.00 98.06 109 GLY A N 1
ATOM 842 C CA . GLY A 1 109 ? 4.730 10.110 3.026 1.00 98.06 109 GLY A CA 1
ATOM 843 C C . GLY A 1 109 ? 5.655 8.919 3.257 1.00 98.06 109 GLY A C 1
ATOM 844 O O . GLY A 1 109 ? 6.732 8.929 2.666 1.00 98.06 109 GLY A O 1
ATOM 845 N N . SER A 1 110 ? 5.244 7.891 4.009 1.00 98.56 110 SER A N 1
ATOM 846 C CA . SER A 1 110 ? 6.035 6.663 4.137 1.00 98.56 110 SER A CA 1
ATOM 847 C C . SER A 1 110 ? 6.258 6.019 2.771 1.00 98.56 110 SER A C 1
ATOM 849 O O . SER A 1 110 ? 5.322 5.916 1.973 1.00 98.56 110 SER A O 1
ATOM 851 N N . THR A 1 111 ? 7.493 5.607 2.496 1.00 98.50 111 THR A N 1
ATOM 852 C CA . THR A 1 111 ? 7.915 5.019 1.220 1.00 98.50 111 THR A CA 1
ATOM 853 C C . THR A 1 111 ? 8.267 3.555 1.396 1.00 98.50 111 THR A C 1
ATOM 855 O O 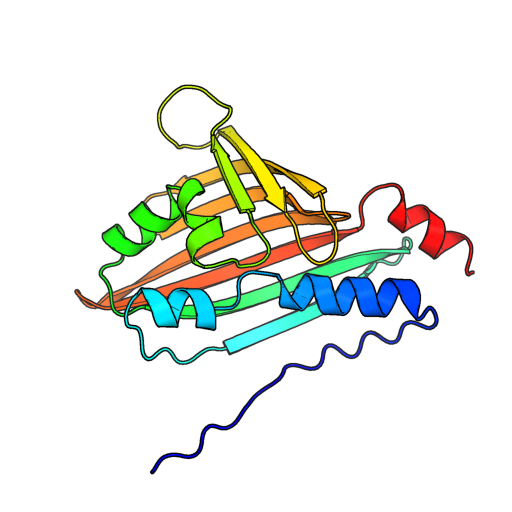. THR A 1 111 ? 8.761 3.151 2.448 1.00 98.50 111 THR A O 1
ATOM 858 N N . TYR A 1 112 ? 8.030 2.776 0.349 1.00 98.31 112 TYR A N 1
ATOM 859 C CA . TYR A 1 112 ? 8.220 1.335 0.334 1.00 98.31 112 TYR A CA 1
ATOM 860 C C . TYR A 1 112 ? 8.887 0.888 -0.957 1.00 98.31 112 TYR A C 1
ATOM 862 O O . TYR A 1 112 ? 8.732 1.516 -2.010 1.00 98.31 112 TYR A O 1
ATOM 870 N N . ARG A 1 113 ? 9.590 -0.234 -0.848 1.00 97.56 113 ARG A N 1
ATOM 871 C CA . ARG A 1 113 ? 10.137 -1.007 -1.956 1.00 97.56 113 ARG A CA 1
ATOM 872 C C . ARG A 1 113 ? 9.569 -2.416 -1.879 1.00 97.56 113 ARG A C 1
ATOM 874 O O . ARG A 1 113 ? 9.494 -2.993 -0.796 1.00 97.56 113 ARG A O 1
ATOM 881 N N . GLN A 1 114 ? 9.154 -2.968 -3.010 1.00 95.31 114 GLN A N 1
ATOM 882 C CA . GLN A 1 114 ? 8.662 -4.339 -3.088 1.00 95.31 114 GLN A CA 1
ATOM 883 C C . GLN A 1 114 ? 9.249 -5.071 -4.292 1.00 95.31 114 GLN A C 1
ATOM 885 O O . GLN A 1 114 ? 9.507 -4.480 -5.337 1.00 95.31 114 GLN A O 1
ATOM 890 N N . THR A 1 115 ? 9.437 -6.376 -4.145 1.00 93.81 115 THR A N 1
ATOM 891 C CA . THR A 1 115 ? 9.904 -7.263 -5.206 1.00 93.81 115 THR A CA 1
ATOM 892 C C . THR A 1 115 ? 8.739 -8.112 -5.684 1.00 93.81 115 THR A C 1
ATOM 894 O O . THR A 1 115 ? 8.153 -8.879 -4.919 1.00 93.81 115 THR A O 1
ATOM 897 N N . ARG A 1 116 ? 8.417 -7.984 -6.968 1.00 89.31 116 ARG A N 1
ATOM 898 C CA . ARG A 1 116 ? 7.438 -8.798 -7.683 1.00 89.31 116 ARG A CA 1
ATOM 899 C C . ARG A 1 116 ? 8.160 -9.894 -8.453 1.00 89.31 116 ARG A C 1
ATOM 901 O O . ARG A 1 116 ? 9.190 -9.636 -9.066 1.00 89.31 116 ARG A O 1
ATOM 908 N N . THR A 1 117 ? 7.605 -11.100 -8.466 1.00 87.44 117 THR A N 1
ATOM 909 C CA . THR A 1 117 ? 8.123 -12.256 -9.216 1.00 87.44 117 THR A CA 1
ATOM 910 C C . THR A 1 117 ? 7.238 -12.631 -10.402 1.00 87.44 117 THR A C 1
ATOM 912 O O . THR A 1 117 ? 7.739 -13.194 -11.376 1.00 87.44 117 THR A O 1
ATOM 915 N N . LEU A 1 118 ? 5.948 -12.275 -10.368 1.00 81.69 118 LEU A N 1
ATOM 916 C CA . LEU A 1 118 ? 4.976 -12.574 -11.424 1.00 81.69 118 LEU A CA 1
ATOM 917 C C . LEU A 1 118 ? 4.249 -11.318 -11.931 1.00 81.69 118 LEU A C 1
ATOM 919 O O . LEU A 1 118 ? 3.890 -10.460 -11.124 1.00 81.69 118 LEU A O 1
ATOM 923 N N . PRO A 1 119 ? 3.965 -11.219 -13.246 1.00 75.12 119 PRO A N 1
ATOM 924 C CA . PRO A 1 119 ? 4.255 -12.211 -14.294 1.00 75.12 119 PRO A CA 1
ATOM 925 C C . PRO A 1 119 ? 5.721 -12.210 -14.760 1.00 75.12 119 PRO A C 1
ATOM 927 O O . PRO A 1 119 ? 6.158 -13.139 -15.434 1.00 75.12 119 PRO A O 1
ATOM 930 N N . ARG A 1 120 ? 6.485 -11.168 -14.413 1.00 78.75 120 ARG A N 1
ATOM 931 C CA . ARG A 1 120 ? 7.936 -11.085 -14.602 1.00 78.75 120 ARG A CA 1
ATOM 932 C C . ARG A 1 120 ? 8.564 -10.423 -13.373 1.00 78.75 120 ARG A C 1
ATOM 934 O O . ARG A 1 120 ? 7.892 -9.589 -12.762 1.00 78.75 120 ARG A O 1
ATOM 941 N N . PRO A 1 121 ? 9.827 -10.741 -13.044 1.00 87.81 121 PRO A N 1
ATOM 942 C CA . PRO A 1 121 ? 10.539 -10.069 -11.971 1.00 87.81 121 PRO A CA 1
ATOM 943 C C . PRO A 1 121 ? 10.589 -8.554 -12.175 1.00 87.81 121 PRO A C 1
ATOM 945 O O . PRO A 1 121 ? 10.951 -8.085 -13.257 1.00 87.81 121 PRO A O 1
ATOM 948 N N . ALA A 1 122 ? 10.232 -7.802 -11.139 1.00 88.44 122 ALA A N 1
ATOM 949 C CA . ALA A 1 122 ? 10.309 -6.349 -11.119 1.00 88.44 122 ALA A CA 1
ATOM 950 C C . ALA A 1 122 ? 10.509 -5.848 -9.686 1.00 88.44 122 ALA A C 1
ATOM 952 O O . ALA A 1 122 ? 10.041 -6.463 -8.727 1.00 88.44 122 ALA A O 1
ATOM 953 N N . GLU A 1 123 ? 11.188 -4.716 -9.553 1.00 93.44 123 GLU A N 1
ATOM 954 C CA . GLU A 1 123 ? 11.188 -3.931 -8.324 1.00 93.44 123 GLU A CA 1
ATOM 955 C C . GLU A 1 123 ? 10.149 -2.824 -8.487 1.00 93.44 123 GLU A C 1
ATOM 957 O O . GLU A 1 123 ? 10.127 -2.156 -9.521 1.00 93.44 123 GLU A O 1
ATOM 962 N N . GLU A 1 124 ? 9.277 -2.669 -7.495 1.00 93.31 124 GLU A N 1
ATOM 963 C CA . GLU A 1 124 ? 8.229 -1.657 -7.495 1.00 93.31 124 GLU A CA 1
ATOM 964 C C . GLU A 1 124 ? 8.397 -0.717 -6.299 1.00 93.31 124 GLU A C 1
ATOM 966 O O . GLU A 1 124 ? 8.752 -1.152 -5.196 1.00 93.31 124 GLU A O 1
ATOM 971 N N . HIS A 1 125 ? 8.103 0.566 -6.491 1.00 96.69 125 HIS A N 1
ATOM 972 C CA . HIS A 1 125 ? 8.157 1.569 -5.433 1.00 96.69 125 HIS A CA 1
ATOM 973 C C . HIS A 1 125 ? 6.805 2.236 -5.236 1.00 96.69 125 HIS A C 1
ATOM 975 O O . HIS A 1 125 ? 6.095 2.588 -6.176 1.00 96.69 125 HIS A O 1
ATOM 981 N N . PHE A 1 126 ? 6.446 2.479 -3.980 1.00 97.25 126 PHE A N 1
ATOM 982 C CA . PHE A 1 126 ? 5.238 3.231 -3.674 1.00 97.25 126 PHE A CA 1
ATOM 983 C C . PHE A 1 126 ? 5.392 4.070 -2.417 1.00 97.25 126 PHE A C 1
ATOM 985 O O . PHE A 1 126 ? 6.302 3.896 -1.606 1.00 97.25 126 PHE A O 1
ATOM 992 N N . ARG A 1 127 ? 4.468 5.012 -2.262 1.00 98.44 127 ARG A N 1
ATOM 993 C CA . ARG A 1 127 ? 4.337 5.846 -1.076 1.00 98.44 127 ARG A CA 1
ATOM 994 C C . ARG A 1 127 ? 2.903 5.869 -0.588 1.00 98.44 127 ARG A C 1
ATOM 996 O O . ARG A 1 127 ? 1.973 5.845 -1.392 1.00 98.44 127 ARG A O 1
ATOM 1003 N N . ILE A 1 128 ? 2.731 6.004 0.716 1.00 98.50 128 ILE A N 1
ATOM 1004 C CA . ILE A 1 128 ? 1.426 6.257 1.318 1.00 98.50 128 ILE A CA 1
ATOM 1005 C C . ILE A 1 128 ? 1.050 7.722 1.081 1.00 98.50 128 ILE A C 1
ATOM 1007 O O . ILE A 1 128 ? 1.835 8.636 1.357 1.00 98.50 128 ILE A O 1
ATOM 1011 N N . THR A 1 129 ? -0.139 7.956 0.533 1.00 98.56 129 THR A N 1
ATOM 1012 C CA . THR A 1 129 ? -0.668 9.298 0.238 1.00 98.56 129 THR A CA 1
ATOM 1013 C C . THR A 1 129 ? -1.870 9.663 1.096 1.00 98.56 129 THR A C 1
ATOM 1015 O O . THR A 1 129 ? -2.074 10.845 1.345 1.00 98.56 129 THR A O 1
ATOM 1018 N N . GLU A 1 130 ? -2.628 8.678 1.581 1.00 98.44 130 GLU A N 1
ATOM 1019 C CA . GLU A 1 130 ? -3.692 8.876 2.571 1.00 98.44 130 GLU A CA 1
ATOM 1020 C C . GLU A 1 130 ? -3.564 7.811 3.658 1.00 98.44 130 GLU A C 1
ATOM 1022 O O . GLU A 1 130 ? -3.316 6.641 3.358 1.00 98.44 130 GLU A O 1
ATOM 1027 N N . TYR A 1 131 ? -3.717 8.230 4.911 1.00 98.31 131 TYR A N 1
ATOM 1028 C CA . TYR A 1 131 ? -3.626 7.374 6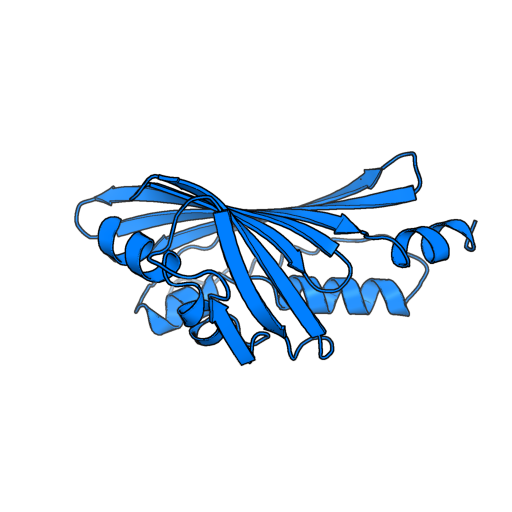.087 1.00 98.31 131 TYR A CA 1
ATOM 1029 C C . TYR A 1 131 ? -4.581 7.913 7.156 1.00 98.31 131 TYR A C 1
ATOM 1031 O O . TYR A 1 131 ? -4.262 8.887 7.835 1.00 98.31 131 TYR A O 1
ATOM 1039 N N . ASP A 1 132 ? -5.758 7.303 7.264 1.00 98.25 132 ASP A N 1
ATOM 1040 C CA . ASP A 1 132 ? -6.819 7.690 8.200 1.00 98.25 132 ASP A CA 1
ATOM 1041 C C . ASP A 1 132 ? -7.383 6.427 8.881 1.00 98.25 132 ASP A C 1
ATOM 1043 O O . ASP A 1 132 ? -8.332 5.799 8.389 1.00 98.25 132 ASP A O 1
ATOM 1047 N N . PRO A 1 133 ? -6.727 5.962 9.963 1.00 97.19 133 PRO A N 1
ATOM 1048 C CA . PRO A 1 133 ? -7.146 4.773 10.690 1.00 97.19 133 PRO A CA 1
ATOM 1049 C C . PRO A 1 133 ? -8.518 4.952 11.361 1.00 97.19 133 PRO A C 1
ATOM 1051 O O . PRO A 1 133 ? -8.756 5.992 11.972 1.00 97.19 133 PRO A O 1
ATOM 1054 N N . PRO A 1 134 ? -9.384 3.921 11.371 1.00 97.12 134 PRO A N 1
ATOM 1055 C CA . PRO A 1 134 ? -9.194 2.587 10.798 1.00 97.12 134 PRO A CA 1
ATOM 1056 C C . PRO A 1 134 ? -9.809 2.431 9.390 1.00 97.12 134 PRO A C 1
ATOM 1058 O O . PRO A 1 134 ? -10.088 1.309 8.968 1.00 97.12 134 PRO A O 1
ATOM 1061 N N . ASN A 1 135 ? -10.107 3.519 8.674 1.00 97.50 135 ASN A N 1
ATOM 1062 C CA . ASN A 1 135 ? -11.048 3.484 7.551 1.00 97.50 135 ASN A CA 1
ATOM 1063 C C . ASN A 1 135 ? -10.425 3.645 6.163 1.00 97.50 135 ASN A C 1
ATOM 1065 O O . ASN A 1 135 ? -11.030 3.175 5.195 1.00 97.50 135 ASN A O 1
ATOM 1069 N N . LEU A 1 136 ? -9.267 4.294 6.035 1.00 98.25 136 LEU A N 1
ATOM 1070 C CA . LEU A 1 136 ? -8.714 4.640 4.726 1.00 98.25 136 LEU A CA 1
ATOM 1071 C C . LEU A 1 136 ? -7.187 4.548 4.679 1.00 98.25 136 LEU A C 1
ATOM 1073 O O . LEU A 1 136 ? -6.478 5.133 5.497 1.00 98.25 136 LEU A O 1
ATOM 1077 N N . LEU A 1 137 ? -6.695 3.845 3.661 1.00 97.88 137 LEU A N 1
ATOM 1078 C CA . LEU A 1 137 ? -5.282 3.759 3.311 1.00 97.88 137 LEU A CA 1
ATOM 1079 C C . LEU A 1 137 ? -5.145 3.861 1.791 1.00 97.88 137 LEU A C 1
ATOM 1081 O O . LEU A 1 137 ? -5.694 3.028 1.070 1.00 97.88 137 LEU A O 1
ATOM 1085 N N . THR A 1 138 ? -4.388 4.843 1.305 1.00 98.19 138 THR A N 1
ATOM 1086 C CA . THR A 1 138 ? -4.090 4.989 -0.126 1.00 98.19 138 THR A CA 1
ATOM 1087 C C . THR A 1 138 ? -2.587 4.955 -0.353 1.00 98.19 138 THR A C 1
ATOM 1089 O O . THR A 1 138 ? -1.841 5.707 0.278 1.00 98.19 138 THR A O 1
ATOM 1092 N N . ALA A 1 139 ? -2.154 4.122 -1.296 1.00 96.88 139 ALA A N 1
ATOM 1093 C CA . ALA A 1 139 ? -0.784 4.060 -1.779 1.00 96.88 139 ALA A CA 1
ATOM 1094 C C . ALA A 1 139 ? -0.718 4.443 -3.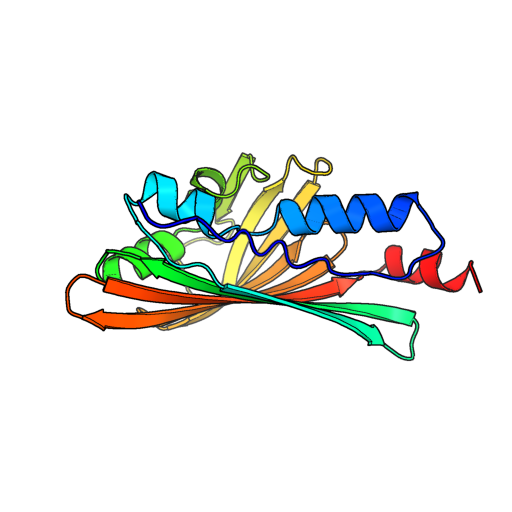260 1.00 96.88 139 ALA A C 1
ATOM 1096 O O . ALA A 1 139 ? -1.586 4.076 -4.052 1.00 96.88 139 ALA A O 1
ATOM 1097 N N . LYS A 1 140 ? 0.336 5.164 -3.638 1.00 96.62 140 LYS A N 1
ATOM 1098 C CA . LYS A 1 140 ? 0.609 5.585 -5.013 1.00 96.62 140 LYS A CA 1
ATOM 1099 C C . LYS A 1 140 ? 2.033 5.219 -5.391 1.00 96.62 140 LYS A C 1
ATOM 1101 O O . LYS A 1 140 ? 2.953 5.489 -4.620 1.00 96.62 140 LYS A O 1
ATOM 1106 N N . GLY A 1 141 ? 2.220 4.665 -6.578 1.00 94.12 141 GLY A N 1
ATOM 1107 C CA . GLY A 1 141 ? 3.525 4.176 -6.996 1.00 94.12 141 GLY A CA 1
ATOM 1108 C C . GLY A 1 141 ? 3.544 3.609 -8.401 1.00 94.12 141 GLY A C 1
ATOM 1109 O O . GLY A 1 141 ? 2.600 3.788 -9.179 1.00 94.12 141 GLY A O 1
ATOM 1110 N N . ASP A 1 142 ? 4.642 2.940 -8.702 1.00 89.69 142 ASP A N 1
ATOM 1111 C CA . ASP A 1 142 ? 4.767 2.038 -9.832 1.00 89.69 142 ASP A CA 1
ATOM 1112 C C . ASP A 1 142 ? 4.350 0.614 -9.438 1.00 89.69 142 ASP A C 1
ATOM 1114 O O . ASP A 1 142 ? 4.504 0.182 -8.299 1.00 89.69 142 ASP A O 1
ATOM 1118 N N . PHE A 1 143 ? 3.745 -0.083 -10.394 1.00 83.06 143 PHE A N 1
ATOM 1119 C CA . PHE A 1 143 ? 3.251 -1.451 -10.290 1.00 83.06 143 PHE A CA 1
ATOM 1120 C C . PHE A 1 143 ? 3.573 -2.142 -11.621 1.00 83.06 143 PHE A C 1
ATOM 1122 O O . PHE A 1 143 ? 2.772 -2.142 -12.563 1.00 83.06 143 PHE A O 1
ATOM 1129 N N . GLY A 1 144 ? 4.811 -2.616 -11.752 1.00 79.62 144 GLY A N 1
ATOM 1130 C CA . GLY A 1 144 ? 5.382 -3.078 -13.010 1.00 79.62 144 GLY A CA 1
ATOM 1131 C C . GLY A 1 144 ? 5.405 -1.948 -14.051 1.00 79.62 144 GLY A C 1
ATOM 1132 O O . GLY A 1 144 ? 5.941 -0.875 -13.784 1.00 79.62 144 GLY A O 1
ATOM 1133 N N . PRO A 1 145 ? 4.824 -2.129 -15.251 1.00 77.38 145 PRO A N 1
ATOM 1134 C CA . PRO A 1 145 ? 4.806 -1.087 -16.278 1.00 77.38 145 PRO A CA 1
ATOM 1135 C C . PRO A 1 145 ? 3.715 -0.026 -16.074 1.00 77.38 145 PRO A C 1
ATOM 1137 O O . PRO A 1 145 ? 3.544 0.853 -16.928 1.00 77.38 145 PRO A O 1
ATOM 1140 N N . PHE A 1 146 ? 2.960 -0.085 -14.978 1.00 84.25 146 PHE A N 1
ATOM 1141 C CA . PHE A 1 146 ? 1.899 0.868 -14.681 1.00 84.25 146 PHE A CA 1
ATOM 1142 C C . PHE A 1 146 ? 2.329 1.819 -13.575 1.00 84.25 146 PHE A C 1
ATOM 1144 O O . PHE A 1 146 ? 2.956 1.415 -12.607 1.00 84.25 146 PHE A O 1
ATOM 1151 N N . ALA A 1 147 ? 1.937 3.081 -13.699 1.00 89.88 147 ALA A N 1
ATOM 1152 C CA . ALA A 1 147 ? 1.872 3.982 -12.559 1.00 89.88 147 ALA A CA 1
ATOM 1153 C C . ALA A 1 147 ? 0.423 4.028 -12.082 1.00 89.88 147 ALA A C 1
ATOM 1155 O O . ALA A 1 147 ? -0.500 4.013 -12.903 1.00 89.88 147 ALA A O 1
ATOM 1156 N N . GLY A 1 148 ? 0.200 4.101 -10.777 1.00 90.94 148 GLY A N 1
ATOM 1157 C CA . GLY A 1 148 ? -1.162 4.057 -10.282 1.00 90.94 148 GLY A CA 1
ATOM 1158 C C . GLY A 1 148 ? -1.334 4.338 -8.808 1.00 90.94 148 GLY A C 1
ATOM 1159 O O . GLY A 1 148 ? -0.395 4.696 -8.095 1.00 90.94 148 GLY A O 1
ATOM 1160 N N . THR A 1 149 ? -2.573 4.150 -8.383 1.00 93.94 149 THR A N 1
ATOM 1161 C CA . THR A 1 149 ? -3.031 4.317 -7.010 1.00 93.94 149 THR A CA 1
ATOM 1162 C C . THR A 1 149 ? -3.832 3.084 -6.609 1.00 93.94 149 THR A C 1
ATOM 1164 O O . THR A 1 149 ? -4.653 2.607 -7.389 1.00 93.94 149 THR A O 1
ATOM 1167 N N . THR A 1 150 ? -3.620 2.587 -5.395 1.00 92.94 150 THR A N 1
ATOM 1168 C CA . THR A 1 150 ? -4.486 1.604 -4.734 1.00 92.94 150 THR A CA 1
ATOM 1169 C C . THR A 1 150 ? -5.041 2.222 -3.458 1.00 92.94 150 THR A C 1
ATOM 1171 O O . THR A 1 150 ? -4.296 2.800 -2.666 1.00 92.94 150 THR A O 1
ATOM 1174 N N . THR A 1 151 ? -6.353 2.128 -3.275 1.00 95.88 151 THR A N 1
ATOM 1175 C CA . THR A 1 151 ? -7.078 2.687 -2.136 1.00 95.88 151 THR A CA 1
ATOM 1176 C C . THR A 1 151 ? -7.867 1.585 -1.452 1.00 95.88 151 THR A C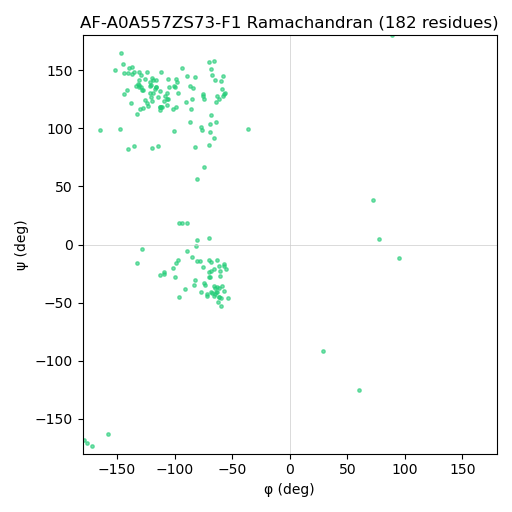 1
ATOM 1178 O O . THR A 1 151 ? -8.752 0.987 -2.057 1.00 95.88 151 THR A O 1
ATOM 1181 N N . TYR A 1 152 ? -7.597 1.371 -0.169 1.00 94.12 152 TYR A N 1
ATOM 1182 C CA . TYR A 1 152 ? -8.370 0.504 0.707 1.00 94.12 152 TYR A CA 1
ATOM 1183 C C . TYR A 1 152 ? -9.339 1.346 1.536 1.00 94.12 152 TYR A C 1
ATOM 1185 O O . TYR A 1 152 ? -8.917 2.182 2.334 1.00 94.12 152 TYR A O 1
ATOM 1193 N N . ARG A 1 153 ? -10.641 1.104 1.369 1.00 97.44 153 ARG A N 1
ATOM 1194 C CA . ARG A 1 153 ? -11.709 1.657 2.210 1.00 97.44 153 ARG A CA 1
ATOM 1195 C C . ARG A 1 153 ? -12.312 0.560 3.062 1.00 97.44 153 ARG A C 1
ATOM 1197 O O . ARG A 1 153 ? -12.807 -0.434 2.534 1.00 97.44 153 ARG A O 1
ATOM 1204 N N . LEU A 1 154 ? -12.293 0.755 4.372 1.00 95.00 154 LEU A N 1
ATOM 1205 C CA . LEU A 1 154 ? -12.808 -0.198 5.338 1.00 95.00 154 LEU A CA 1
ATOM 1206 C C . LEU A 1 154 ? -14.048 0.371 6.027 1.00 95.00 154 LEU A C 1
ATOM 1208 O O . LEU A 1 154 ? -14.068 1.508 6.497 1.00 95.00 154 LEU A O 1
ATOM 1212 N N . THR A 1 155 ? -15.098 -0.436 6.103 1.00 97.44 155 THR A N 1
ATOM 1213 C CA . THR A 1 155 ? -16.337 -0.130 6.821 1.00 97.44 155 THR A CA 1
ATOM 1214 C C . THR A 1 155 ? -16.619 -1.260 7.804 1.00 97.44 155 THR A C 1
ATOM 1216 O O . THR A 1 155 ? -16.722 -2.411 7.388 1.00 97.44 155 THR A O 1
ATOM 1219 N N . SER A 1 156 ? -16.770 -0.949 9.092 1.00 96.94 156 SER A N 1
ATOM 1220 C CA . SER A 1 156 ? -17.286 -1.915 10.071 1.00 96.94 156 SER A CA 1
ATOM 1221 C C . SER A 1 156 ? -18.721 -2.294 9.684 1.00 96.94 156 SER A C 1
ATOM 1223 O O . SER A 1 156 ? -19.543 -1.418 9.414 1.00 96.94 156 SER A O 1
ATOM 1225 N N . LEU A 1 157 ? -18.998 -3.593 9.578 1.00 92.81 157 LEU A N 1
ATOM 1226 C CA . LEU A 1 157 ? -20.354 -4.121 9.393 1.00 92.81 157 LEU A CA 1
ATOM 1227 C C . LEU A 1 157 ? -20.999 -4.412 10.750 1.00 92.81 157 LEU A C 1
ATOM 1229 O O . LEU A 1 157 ? -22.182 -4.144 10.936 1.00 92.81 157 LEU A O 1
ATOM 1233 N N . ASP A 1 158 ? -20.195 -4.918 11.684 1.00 92.56 158 ASP A N 1
ATOM 1234 C CA . ASP A 1 158 ? -20.509 -5.103 13.096 1.00 92.56 158 ASP A CA 1
ATOM 1235 C C . ASP A 1 158 ? -19.192 -5.185 13.907 1.00 92.56 158 ASP A C 1
ATOM 1237 O O . ASP A 1 158 ? -18.124 -4.785 13.428 1.00 92.56 158 ASP A O 1
ATOM 1241 N N . GLN A 1 159 ? -19.259 -5.687 15.144 1.00 90.56 159 GLN A N 1
ATOM 1242 C CA . GLN A 1 159 ? -18.105 -5.814 16.043 1.00 90.56 159 GLN A CA 1
ATOM 1243 C C . GLN A 1 159 ? -17.074 -6.882 15.623 1.00 90.56 159 GLN A C 1
ATOM 1245 O O . GLN A 1 159 ? -15.969 -6.890 16.158 1.00 90.56 159 GLN A O 1
ATOM 1250 N N . TYR A 1 160 ? -17.411 -7.764 14.680 1.00 89.81 160 TYR A N 1
ATOM 1251 C CA . TYR A 1 160 ? -16.584 -8.885 14.223 1.00 89.81 160 TYR A CA 1
ATOM 1252 C C . TYR A 1 160 ? -16.399 -8.942 12.705 1.00 89.81 160 TYR A C 1
ATOM 1254 O O . TYR A 1 160 ? -15.666 -9.804 12.229 1.00 89.81 160 TYR A O 1
ATOM 1262 N N . ALA A 1 161 ? -17.044 -8.065 11.937 1.00 85.62 161 ALA A N 1
ATOM 1263 C CA . ALA A 1 161 ? -16.995 -8.092 10.484 1.00 85.62 161 ALA A CA 1
ATOM 1264 C C . ALA A 1 161 ? -16.685 -6.721 9.874 1.00 85.62 161 ALA A C 1
ATOM 1266 O O . ALA A 1 161 ? -17.196 -5.678 10.290 1.00 85.62 161 ALA A O 1
ATOM 1267 N N . THR A 1 162 ? -15.890 -6.743 8.807 1.00 87.81 162 THR A N 1
ATOM 1268 C CA . THR A 1 162 ? -15.438 -5.567 8.061 1.00 87.81 162 THR A CA 1
ATOM 1269 C C . THR A 1 162 ? -15.708 -5.751 6.579 1.00 87.81 162 THR A C 1
ATOM 1271 O O . THR A 1 162 ? -15.359 -6.772 5.994 1.00 87.81 162 THR A O 1
ATOM 1274 N N . ARG A 1 163 ? -16.283 -4.742 5.930 1.00 91.31 163 ARG A N 1
ATOM 1275 C CA . ARG A 1 163 ? -16.282 -4.635 4.473 1.00 91.31 163 ARG A CA 1
ATOM 1276 C C . ARG A 1 163 ? -15.054 -3.855 4.034 1.00 91.31 163 ARG A C 1
ATOM 1278 O O . ARG A 1 163 ? -14.893 -2.705 4.431 1.00 91.31 163 ARG A O 1
ATOM 1285 N N . LEU A 1 164 ? -14.235 -4.464 3.191 1.00 86.88 164 LEU A N 1
ATOM 1286 C CA . LEU A 1 164 ? -13.096 -3.833 2.547 1.00 86.88 164 LEU A CA 1
ATOM 1287 C C . LEU A 1 164 ? -13.397 -3.637 1.063 1.00 86.88 164 LEU A C 1
ATOM 1289 O O . LEU A 1 164 ? -13.765 -4.584 0.377 1.00 86.88 164 LEU A O 1
ATOM 1293 N N . VAL A 1 165 ? -13.217 -2.418 0.572 1.00 87.94 165 VAL A N 1
ATOM 1294 C CA . VAL A 1 165 ? -13.237 -2.089 -0.854 1.00 87.94 165 VAL A CA 1
ATOM 1295 C C . VAL A 1 165 ? -11.828 -1.664 -1.243 1.00 87.94 165 VAL A C 1
ATOM 1297 O O . 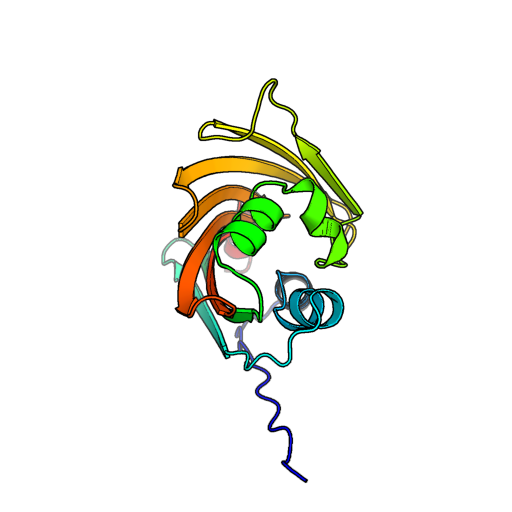VAL A 1 165 ? -11.310 -0.695 -0.693 1.00 87.94 165 VAL A O 1
ATOM 1300 N N . ASN A 1 166 ? -11.204 -2.398 -2.159 1.00 88.06 166 ASN A N 1
ATOM 1301 C CA . ASN A 1 166 ? -9.947 -2.018 -2.791 1.00 88.06 166 ASN A CA 1
ATOM 1302 C C . ASN A 1 166 ? -10.235 -1.464 -4.188 1.00 88.06 166 ASN A C 1
ATOM 1304 O O . ASN A 1 166 ? -10.718 -2.208 -5.041 1.00 88.06 166 ASN A O 1
ATOM 1308 N N . THR A 1 167 ? -9.911 -0.195 -4.405 1.00 87.25 167 THR A N 1
ATOM 1309 C CA . THR A 1 167 ? -9.979 0.473 -5.707 1.00 87.25 167 THR A CA 1
ATOM 1310 C C . THR A 1 167 ? -8.567 0.676 -6.237 1.00 87.25 167 THR A C 1
ATOM 1312 O O . THR A 1 167 ? -7.735 1.287 -5.569 1.00 87.25 167 THR A O 1
ATOM 1315 N N . ILE A 1 168 ? -8.291 0.194 -7.445 1.00 87.88 168 ILE A N 1
ATOM 1316 C CA . ILE A 1 168 ? -6.990 0.313 -8.105 1.00 87.88 168 ILE A CA 1
ATOM 1317 C C . ILE A 1 168 ? -7.171 1.085 -9.404 1.00 87.88 168 ILE A C 1
ATOM 1319 O O . ILE A 1 168 ? -7.940 0.668 -10.266 1.00 87.88 168 ILE A O 1
ATOM 1323 N N . HIS A 1 169 ? -6.441 2.187 -9.560 1.00 88.50 169 HIS A N 1
ATOM 1324 C CA . HIS A 1 169 ? -6.376 2.986 -10.784 1.00 88.50 169 HIS A CA 1
ATOM 1325 C C . HIS A 1 169 ? -4.975 2.877 -11.372 1.00 88.50 169 HIS A C 1
ATOM 1327 O O . HIS A 1 169 ? -4.007 3.293 -10.738 1.00 88.50 169 HIS A O 1
ATOM 1333 N N . LEU A 1 170 ? -4.860 2.341 -12.583 1.00 87.50 170 LEU A N 1
ATOM 1334 C CA . LEU A 1 170 ? -3.593 2.137 -13.280 1.00 87.50 170 LEU A CA 1
ATOM 1335 C C . LEU A 1 170 ? -3.567 2.924 -14.584 1.00 87.50 170 LEU A C 1
ATOM 1337 O O . LEU A 1 170 ? -4.548 2.981 -15.320 1.00 87.50 170 LEU A O 1
ATOM 1341 N N . THR A 1 171 ? -2.411 3.492 -14.898 1.00 83.75 171 THR A N 1
ATOM 1342 C CA . THR A 1 171 ? -2.115 4.114 -16.188 1.00 83.75 171 THR A CA 1
ATOM 1343 C C . THR A 1 171 ? -0.823 3.529 -16.736 1.00 83.75 171 THR A C 1
ATOM 1345 O O . THR A 1 171 ? 0.177 3.449 -16.020 1.00 83.75 171 THR A O 1
ATOM 1348 N N . ALA A 1 172 ? -0.809 3.146 -18.014 1.00 80.69 172 ALA A N 1
ATOM 1349 C CA . ALA A 1 172 ? 0.419 2.704 -18.674 1.00 80.69 172 ALA A CA 1
ATOM 1350 C C . ALA A 1 172 ? 1.508 3.794 -18.608 1.00 80.69 172 ALA A C 1
ATOM 1352 O O . ALA A 1 172 ? 1.266 4.959 -18.947 1.00 80.69 172 ALA A O 1
ATOM 1353 N N . SER A 1 173 ? 2.711 3.420 -18.171 1.00 68.00 173 SER A N 1
ATOM 1354 C CA . SER A 1 173 ? 3.844 4.338 -18.017 1.00 68.00 173 SER A CA 1
ATOM 1355 C C . SER A 1 173 ? 4.760 4.373 -19.256 1.00 68.00 173 SER A C 1
ATOM 1357 O O . SER A 1 173 ? 4.844 3.409 -20.019 1.00 68.00 173 SER A O 1
ATOM 1359 N N . GLY A 1 174 ? 5.428 5.521 -19.458 1.00 59.12 174 GLY A N 1
ATOM 1360 C CA . GLY A 1 174 ? 6.576 5.767 -20.353 1.00 59.12 174 GLY A CA 1
ATOM 1361 C C . GLY A 1 174 ? 6.701 4.902 -21.616 1.00 59.12 174 GLY A C 1
ATOM 1362 O O . GLY A 1 174 ? 6.180 5.259 -22.670 1.00 59.12 174 GLY A O 1
ATOM 1363 N N . ALA A 1 175 ? 7.428 3.785 -21.513 1.00 51.53 175 ALA A N 1
ATOM 1364 C CA . ALA A 1 175 ? 7.812 2.932 -22.643 1.00 51.53 175 ALA A CA 1
ATOM 1365 C C . ALA A 1 175 ? 6.638 2.164 -23.284 1.00 51.53 175 ALA A C 1
ATOM 1367 O O . ALA A 1 175 ? 6.649 1.927 -24.491 1.00 51.53 175 ALA A O 1
ATOM 1368 N N . PHE A 1 176 ? 5.581 1.848 -22.526 1.00 50.28 176 PHE A N 1
ATOM 1369 C CA . PHE A 1 176 ? 4.378 1.212 -23.080 1.00 50.28 176 PHE A CA 1
ATOM 1370 C C . PHE A 1 176 ? 3.497 2.185 -23.877 1.00 50.28 176 PHE A C 1
ATOM 1372 O O . PHE A 1 176 ? 2.719 1.747 -24.723 1.00 50.28 176 PHE A O 1
ATOM 1379 N N . LYS A 1 177 ? 3.645 3.504 -23.676 1.00 50.25 177 LYS A N 1
ATOM 1380 C CA . LYS A 1 177 ? 2.974 4.503 -24.527 1.00 50.25 177 LYS A CA 1
ATOM 1381 C C . LYS A 1 177 ? 3.572 4.551 -25.938 1.00 50.25 177 LYS A C 1
ATOM 1383 O O . LYS A 1 177 ? 2.855 4.875 -26.877 1.00 50.25 177 LYS A O 1
ATOM 1388 N N . ALA A 1 178 ? 4.856 4.211 -26.094 1.00 46.56 178 ALA A N 1
ATOM 1389 C CA . ALA A 1 178 ? 5.546 4.256 -27.382 1.00 46.56 178 ALA A CA 1
ATOM 1390 C C . ALA A 1 178 ? 5.179 3.068 -28.288 1.00 46.56 178 ALA A C 1
ATOM 1392 O O . ALA A 1 178 ? 4.910 3.272 -29.465 1.00 46.56 178 ALA A O 1
ATOM 1393 N N . VAL A 1 179 ? 5.069 1.845 -27.756 1.00 46.97 179 VAL A N 1
ATOM 1394 C CA . VAL A 1 179 ? 4.679 0.665 -28.560 1.00 46.97 179 VAL A CA 1
ATOM 1395 C C . VAL A 1 179 ? 3.236 0.784 -29.074 1.00 46.97 179 VAL A C 1
ATOM 1397 O O . VAL A 1 179 ? 2.962 0.460 -30.225 1.00 46.97 179 VAL A O 1
ATOM 1400 N N . ALA A 1 180 ? 2.329 1.364 -28.279 1.00 42.12 180 ALA A N 1
ATOM 1401 C CA . ALA A 1 180 ? 0.947 1.626 -28.693 1.00 42.12 180 ALA A CA 1
ATOM 1402 C C . ALA A 1 180 ? 0.805 2.703 -29.792 1.00 42.12 180 ALA A C 1
ATOM 1404 O O . ALA A 1 180 ? -0.264 2.803 -30.393 1.00 42.12 180 ALA A O 1
ATOM 1405 N N . ALA A 1 181 ? 1.850 3.501 -30.042 1.00 39.62 181 ALA A N 1
ATOM 1406 C CA . ALA A 1 181 ? 1.862 4.566 -31.046 1.00 39.62 181 ALA A CA 1
ATOM 1407 C C . ALA A 1 181 ? 2.526 4.155 -32.375 1.00 39.62 181 ALA A C 1
ATOM 1409 O O . ALA A 1 181 ? 2.330 4.839 -33.372 1.00 39.62 181 ALA A O 1
ATOM 1410 N N . ILE A 1 182 ? 3.298 3.060 -32.402 1.00 41.19 182 ILE A N 1
ATOM 1411 C CA . ILE A 1 182 ? 4.030 2.596 -33.601 1.00 41.19 182 ILE A CA 1
ATOM 1412 C C . ILE A 1 182 ? 3.247 1.496 -34.349 1.00 41.19 182 ILE A C 1
ATOM 1414 O O . ILE A 1 182 ? 3.540 1.193 -35.499 1.00 41.19 182 ILE A O 1
ATOM 1418 N N . ALA A 1 183 ? 2.213 0.927 -33.723 1.00 36.72 183 ALA A N 1
ATOM 1419 C CA . ALA A 1 183 ? 1.268 -0.001 -34.353 1.00 36.72 183 ALA A CA 1
ATOM 1420 C C . ALA A 1 183 ? 0.055 0.706 -35.008 1.00 36.72 183 ALA A C 1
ATOM 1422 O O . ALA A 1 183 ? -0.985 0.075 -35.202 1.00 36.72 183 ALA A O 1
ATOM 1423 N N . GLY A 1 184 ? 0.166 2.013 -35.278 1.00 36.25 184 GLY A N 1
ATOM 1424 C CA . GLY A 1 184 ? -0.850 2.841 -35.939 1.00 36.25 184 GLY A CA 1
ATOM 1425 C C . GLY A 1 184 ? -0.483 3.171 -37.376 1.00 36.25 184 GLY A C 1
ATOM 1426 O O . GLY A 1 184 ? 0.716 3.423 -37.622 1.00 36.25 184 GLY A O 1
#

Nearest PDB structures (foldseek):
  3ijt-assembly1_A  TM=8.353E-01  e=2.246E-05  Streptococcus mutans
  4xrw-assembly1_A  TM=7.470E-01  e=3.310E-04  Amycolatopsis orientalis
  3pu2-assembly5_E  TM=6.130E-01  e=6.034E-05  Cereibacter sphaeroides 2.4.1
  3p0l-assembly2_B  TM=5.202E-01  e=6.012E-06  Homo sapiens
  3pu2-assembly2_B  TM=5.666E-01  e=8.862E-05  Cereibacter sphaeroides 2.4.1

Secondary structure (DSSP, 8-state):
---------------S-HHHHHHHHHHHHTS--HHHHHHHHT-----EEEEEEEE-TTS-EEEEEEEEEEESS-HHHHHHHHT-GGGGGGT-TTEEEEEE-SSSSS-TT-EEEEEE-SSS-EEEEEEEEEEETTTEEEEEEEETTEEEEEEEEEEESSSS-EEEEEEEEEEE-HHHHHHHHH--

pLDDT: mean 72.71, std 24.14, range [21.59, 98.56]

Solvent-accessible surface area (backbone atoms only — not comparable to full-atom values): 10107 Å² total; per-residue (Å²): 140,79,83,83,80,83,79,79,73,77,77,82,73,92,60,101,46,74,73,61,51,52,51,51,52,49,39,59,71,47,41,86,51,66,64,48,49,22,72,74,65,74,29,94,49,69,77,49,73,52,74,52,75,49,76,44,96,84,56,38,50,36,37,41,38,38,40,37,36,45,40,70,40,32,37,61,60,56,33,54,52,61,69,37,60,61,50,47,36,78,37,26,82,23,33,74,44,40,44,74,72,45,86,79,77,80,42,65,68,35,31,36,42,31,34,31,58,48,81,52,74,42,78,28,42,36,28,29,71,40,66,44,88,54,36,39,43,25,38,40,32,44,59,74,70,23,37,36,38,41,35,41,40,45,42,66,76,51,87,48,25,18,37,38,37,38,40,36,42,38,32,56,33,77,72,61,42,53,61,61,59,70,82,107

Organism: NCBI:txid2053003

Foldseek 3Di:
DDDDDDDPPDPPPPDPPVVVVVQVVQLVVLPQDVVLVQVVLVHPWDKDKDKDWDQDPLLKIKIKIKIKIKGQAALQVVQVCVQPCQCVVSRRVQWDGKDWPDDDGDDFFTKMWTWGPPPHTDIWIWTWHHDDPSAKTKIWTDDDQWGWMWIWGWDDPDRGMIMIMIMIMTMGDDPSSVVSVVVD